Protein AF-A0A7S2V9M7-F1 (afdb_monomer)

Nearest PDB structures (foldseek):
  8sjd-assembly1_A  TM=3.488E-01  e=8.789E-01  Musca domestica
  4d1q-assembly1_A-2  TM=3.282E-01  e=9.878E-01  Musca domestica
  4d1q-assembly1_B  TM=3.245E-01  e=9.878E-01  Musca domestica
  6jzc-assembly1_A  TM=2.759E-01  e=3.658E-01  Mus musculus
  4d1q-assembly1_H-2  TM=3.194E-01  e=1.177E+00  Musca domestica

Radius of gyration: 25.03 Å; Cα contacts (8 Å, |Δi|>4): 563; chains: 1; bounding box: 70×78×68 Å

Secondary structure (DSSP, 8-state):
------------HHHHHHHHHHHHT-SSEEEE-----GGGTTSTT-GGGTT--TTEEEEEE----GGGTTS--EEEEEETT--SEEES-TT--HHHHTTT-EEEEE-SSEEEEEEEPPPTTTS-HHHHHHHHHHHHHHHHHHHTTT-EEEEEEE-----SGGGS-GGGSEEEHHHHHHHHHHHHHHT----HHHHHHHHHHHHHHHHHTT-EEEEEEEE-TTT--EEEEEEEEEEETTEEEEEEEEESSHHHHHGGG--S-EEEE-TTT--EEEEE-TTEEEHHHHHHHIIIII-----HHHHHHHHHHT-BS-S--HHHHHHHHHHHTS--

Structure (mmCIF, N/CA/C/O backbone):
data_AF-A0A7S2V9M7-F1
#
_entry.id   AF-A0A7S2V9M7-F1
#
loop_
_atom_site.group_PDB
_atom_site.id
_atom_site.type_symbol
_atom_site.label_atom_id
_atom_site.label_alt_id
_atom_site.label_comp_id
_atom_site.label_asym_id
_atom_site.label_entity_id
_atom_site.label_seq_id
_atom_site.pdbx_PDB_ins_code
_atom_site.Cartn_x
_atom_site.Cartn_y
_atom_site.Cartn_z
_atom_site.occupancy
_atom_site.B_iso_or_equiv
_atom_site.auth_seq_id
_atom_site.auth_comp_id
_atom_site.auth_asym_id
_atom_site.auth_atom_id
_atom_site.pdbx_PDB_model_num
ATOM 1 N N . ASN A 1 1 ? 17.147 -55.968 -7.819 1.00 41.00 1 ASN A N 1
ATOM 2 C CA . ASN A 1 1 ? 16.834 -54.834 -8.711 1.00 41.00 1 ASN A CA 1
ATOM 3 C C . ASN A 1 1 ? 17.023 -53.567 -7.897 1.00 41.00 1 ASN A C 1
ATOM 5 O O . ASN A 1 1 ? 16.225 -53.360 -6.991 1.00 41.00 1 ASN A O 1
ATOM 9 N N . PRO A 1 2 ? 18.136 -52.839 -8.071 1.00 35.53 2 PRO A N 1
ATOM 10 C CA . PRO A 1 2 ? 18.542 -51.818 -7.121 1.00 35.53 2 PRO A CA 1
ATOM 11 C C . PRO A 1 2 ? 17.585 -50.630 -7.175 1.00 35.53 2 PRO A C 1
ATOM 13 O O . PRO A 1 2 ? 17.108 -50.217 -8.233 1.00 35.53 2 PRO A O 1
ATOM 16 N N . GLU A 1 3 ? 17.302 -50.131 -5.983 1.00 38.22 3 GLU A N 1
ATOM 17 C CA . GLU A 1 3 ? 16.437 -49.009 -5.680 1.00 38.22 3 GLU A CA 1
ATOM 18 C C . GLU A 1 3 ? 16.816 -47.781 -6.510 1.00 38.22 3 GLU A C 1
ATOM 20 O O . GLU A 1 3 ? 17.978 -47.370 -6.590 1.00 38.22 3 GLU A O 1
ATOM 25 N N . LYS A 1 4 ? 15.802 -47.165 -7.124 1.00 41.38 4 LYS A N 1
ATOM 26 C CA . LYS A 1 4 ? 15.915 -45.857 -7.764 1.00 41.38 4 LYS A CA 1
ATOM 27 C C . LYS A 1 4 ? 16.235 -44.814 -6.693 1.00 41.38 4 LYS A C 1
ATOM 29 O O . LYS A 1 4 ? 15.349 -44.198 -6.113 1.00 41.38 4 LYS A O 1
ATOM 34 N N . SER A 1 5 ? 17.526 -44.590 -6.478 1.00 39.44 5 SER A N 1
ATOM 35 C CA . SER A 1 5 ? 18.075 -43.376 -5.887 1.00 39.44 5 SER A CA 1
ATOM 36 C C . SER A 1 5 ? 17.644 -42.175 -6.740 1.00 39.44 5 SER A C 1
ATOM 38 O O . SER A 1 5 ? 18.313 -41.801 -7.704 1.00 39.44 5 SER A O 1
ATOM 40 N N . SER A 1 6 ? 16.503 -41.558 -6.422 1.00 44.00 6 SER A N 1
ATOM 41 C CA . SER A 1 6 ? 16.143 -40.256 -6.981 1.00 44.00 6 SER A CA 1
ATOM 42 C C . SER A 1 6 ? 17.010 -39.191 -6.307 1.00 44.00 6 SER A C 1
ATOM 44 O O . SER A 1 6 ? 16.573 -38.484 -5.396 1.00 44.00 6 SER A O 1
ATOM 46 N N . LYS A 1 7 ? 18.275 -39.073 -6.724 1.00 44.00 7 LYS A N 1
ATOM 47 C CA . LYS A 1 7 ? 19.068 -37.874 -6.438 1.00 44.00 7 LYS A CA 1
ATOM 48 C C . LYS A 1 7 ? 18.279 -36.689 -6.999 1.00 44.00 7 LYS A C 1
ATOM 50 O O . LYS A 1 7 ? 18.216 -36.522 -8.215 1.00 44.00 7 LYS A O 1
ATOM 55 N N . LYS A 1 8 ? 17.647 -35.887 -6.130 1.00 46.59 8 LYS A N 1
ATOM 56 C CA . LYS A 1 8 ? 17.094 -34.578 -6.505 1.00 46.59 8 LYS A CA 1
ATOM 57 C C . LYS A 1 8 ? 18.230 -33.811 -7.176 1.00 46.59 8 LYS A C 1
ATOM 59 O O . LYS A 1 8 ? 19.186 -33.411 -6.514 1.00 46.59 8 LYS A O 1
ATOM 64 N N . ARG A 1 9 ? 18.170 -33.687 -8.501 1.00 48.34 9 ARG A N 1
ATOM 65 C CA . ARG A 1 9 ? 19.143 -32.937 -9.293 1.00 48.34 9 ARG A CA 1
ATOM 66 C C . ARG A 1 9 ? 19.057 -31.501 -8.777 1.00 48.34 9 ARG A C 1
ATOM 68 O O . ARG A 1 9 ? 18.025 -30.862 -8.962 1.00 48.34 9 ARG A O 1
ATOM 75 N N . LYS A 1 10 ? 20.068 -31.033 -8.033 1.00 50.72 10 LYS A N 1
ATOM 76 C CA . LYS A 1 10 ? 20.132 -29.630 -7.602 1.00 50.72 10 LYS A CA 1
ATOM 77 C C . LYS A 1 10 ? 20.149 -28.797 -8.880 1.00 50.72 10 LYS A C 1
ATOM 79 O O . LYS A 1 10 ? 21.140 -28.817 -9.605 1.00 50.72 10 LYS A O 1
ATOM 84 N N . LEU A 1 11 ? 19.021 -28.164 -9.193 1.00 54.50 11 LEU A N 1
ATOM 85 C CA . LEU A 1 11 ? 18.917 -27.225 -10.301 1.00 54.50 11 LEU A CA 1
ATOM 86 C C . LEU A 1 11 ? 19.953 -26.130 -10.061 1.00 54.50 11 LEU A C 1
ATOM 88 O O . LEU A 1 11 ? 20.028 -25.570 -8.967 1.00 54.50 11 LEU A O 1
ATOM 92 N N . HIS A 1 12 ? 20.785 -25.870 -11.066 1.00 59.75 12 HIS A N 1
ATOM 93 C CA . HIS A 1 12 ? 21.704 -24.745 -11.009 1.00 59.75 12 HIS A CA 1
ATOM 94 C C . HIS A 1 12 ? 20.864 -23.462 -10.891 1.00 59.75 12 HIS A C 1
ATOM 96 O O . HIS A 1 12 ? 19.885 -23.349 -11.629 1.00 59.75 12 HIS A O 1
ATOM 102 N N . PRO A 1 13 ? 21.188 -22.495 -10.020 1.00 56.72 13 PRO A N 1
ATOM 103 C CA . PRO A 1 13 ? 20.371 -21.290 -9.857 1.00 56.72 13 PRO A CA 1
ATOM 104 C C . PRO A 1 13 ? 20.105 -20.545 -11.175 1.00 56.72 13 PRO A C 1
ATOM 106 O O . PRO A 1 13 ? 18.985 -20.120 -11.408 1.00 56.72 13 PRO A O 1
ATOM 109 N N . ALA A 1 14 ? 21.070 -20.505 -12.102 1.00 58.81 14 ALA A N 1
ATOM 110 C CA . ALA A 1 14 ? 20.856 -19.929 -13.440 1.00 58.81 14 ALA A CA 1
ATOM 111 C C . ALA A 1 14 ? 19.801 -20.669 -14.286 1.00 58.81 14 ALA A C 1
ATOM 113 O O . ALA A 1 14 ? 19.094 -20.067 -15.089 1.00 58.81 14 ALA A O 1
ATOM 114 N N . SER A 1 15 ? 19.632 -21.977 -14.065 1.00 65.25 15 SER A N 1
ATOM 115 C CA . SER A 1 15 ? 18.599 -22.749 -14.758 1.00 65.25 15 SER A CA 1
ATOM 116 C C . SER A 1 15 ? 17.188 -22.434 -14.257 1.00 65.25 15 SER A C 1
ATOM 118 O O . SER A 1 15 ? 16.235 -22.749 -14.958 1.00 65.25 15 SER A O 1
ATOM 120 N N . SER A 1 16 ? 17.005 -21.812 -13.082 1.00 78.81 16 SER A N 1
ATOM 121 C CA . SER A 1 16 ? 15.654 -21.532 -12.576 1.00 78.81 16 SER A CA 1
ATOM 122 C C . SER A 1 16 ? 14.963 -20.413 -13.360 1.00 78.81 16 SER A C 1
ATOM 124 O O . SER A 1 16 ? 13.818 -20.604 -13.764 1.00 78.81 16 SER A O 1
ATOM 126 N N . LEU A 1 17 ? 15.658 -19.304 -13.641 1.00 83.56 17 LEU A N 1
ATOM 127 C CA . LEU A 1 17 ? 15.127 -18.204 -14.457 1.00 83.56 17 LEU A CA 1
ATOM 128 C C . LEU A 1 17 ? 14.904 -18.650 -15.899 1.00 83.56 17 LEU A C 1
ATOM 130 O O . LEU A 1 17 ? 13.810 -18.480 -16.425 1.00 83.56 17 LEU A O 1
ATOM 134 N N . GLN A 1 18 ? 15.890 -19.316 -16.502 1.00 82.06 18 GLN A N 1
ATOM 135 C CA . GLN A 1 18 ? 15.751 -19.842 -17.858 1.00 82.06 18 GLN A CA 1
ATOM 136 C C . GLN A 1 18 ? 14.556 -20.802 -17.983 1.00 82.06 18 GLN A C 1
ATOM 138 O O . GLN A 1 18 ? 13.749 -20.661 -18.899 1.00 82.06 18 GLN A O 1
ATOM 143 N N . ASN A 1 19 ? 14.401 -21.746 -17.048 1.00 85.75 19 ASN A N 1
ATOM 144 C CA . ASN A 1 19 ? 13.264 -22.669 -17.056 1.00 85.75 19 ASN A CA 1
ATOM 145 C C . ASN A 1 19 ? 11.933 -21.935 -16.853 1.00 85.75 19 ASN A C 1
ATOM 147 O O . ASN A 1 19 ? 10.932 -22.320 -17.455 1.00 85.75 19 ASN A O 1
ATOM 151 N N . TYR A 1 20 ? 11.906 -20.894 -16.013 1.00 87.31 20 TYR A N 1
ATOM 152 C CA . TYR A 1 20 ? 10.720 -20.058 -15.831 1.00 87.31 20 TYR A CA 1
ATOM 153 C C . TYR A 1 20 ? 10.343 -19.370 -17.149 1.00 87.31 20 TYR A C 1
ATOM 155 O O . TYR A 1 20 ? 9.205 -19.477 -17.595 1.00 87.31 20 TYR A O 1
ATOM 163 N N . PHE A 1 21 ? 11.311 -18.752 -17.825 1.00 87.94 21 PHE A N 1
ATOM 164 C CA . PHE A 1 21 ? 11.082 -17.993 -19.055 1.00 87.94 21 PHE A CA 1
ATOM 165 C C . PHE A 1 21 ? 10.602 -18.927 -20.171 1.00 87.94 21 PHE A C 1
ATOM 167 O O . PHE A 1 21 ? 9.571 -18.678 -20.789 1.00 87.94 21 PHE A O 1
ATOM 174 N N . GLN A 1 22 ? 11.271 -20.072 -20.346 1.00 84.50 22 GLN A N 1
ATOM 175 C CA . GLN A 1 22 ? 10.885 -21.094 -21.324 1.00 84.50 22 GLN A CA 1
ATOM 176 C C . GLN A 1 22 ? 9.490 -21.670 -21.071 1.00 84.50 22 GLN A C 1
ATOM 178 O O . GLN A 1 22 ? 8.756 -21.936 -22.018 1.00 84.50 22 GLN A O 1
ATOM 183 N N . ARG A 1 23 ? 9.111 -21.868 -19.803 1.00 89.81 23 ARG A N 1
ATOM 184 C CA . ARG A 1 23 ? 7.791 -22.400 -19.445 1.00 89.81 23 ARG A CA 1
ATOM 185 C C . ARG A 1 23 ? 6.672 -21.401 -19.717 1.00 89.81 23 ARG A C 1
ATOM 187 O O . ARG A 1 23 ? 5.584 -21.819 -20.099 1.00 89.81 23 ARG A O 1
ATOM 194 N N . HIS A 1 24 ? 6.917 -20.121 -19.457 1.00 88.88 24 HIS A N 1
ATOM 195 C CA . HIS A 1 24 ? 5.906 -19.077 -19.591 1.00 88.88 24 HIS A CA 1
ATOM 196 C C . HIS A 1 24 ? 5.845 -18.468 -20.996 1.00 88.88 24 HIS A C 1
ATOM 198 O O . HIS A 1 24 ? 4.839 -17.843 -21.309 1.00 88.88 24 HIS A O 1
ATOM 204 N N . GLN A 1 25 ? 6.877 -18.673 -21.827 1.00 88.06 25 GLN A N 1
ATOM 205 C CA . GLN A 1 25 ? 6.962 -18.187 -23.212 1.00 88.06 25 GLN A CA 1
ATOM 206 C C . GLN A 1 25 ? 6.608 -16.695 -23.349 1.00 88.06 25 GLN A C 1
ATOM 208 O O . GLN A 1 25 ? 5.990 -16.286 -24.325 1.00 88.06 25 GLN A O 1
ATOM 213 N N . ALA A 1 26 ? 6.964 -15.891 -22.343 1.00 84.56 26 ALA A N 1
ATOM 214 C CA . ALA A 1 26 ? 6.686 -14.462 -22.338 1.00 84.56 26 ALA A CA 1
ATOM 215 C C . ALA A 1 26 ? 7.739 -13.716 -23.163 1.00 84.56 26 ALA A C 1
ATOM 217 O O . ALA A 1 26 ? 8.938 -13.953 -22.992 1.00 84.56 26 ALA A O 1
ATOM 218 N N . ASP A 1 27 ? 7.294 -12.790 -24.011 1.00 90.62 27 ASP A N 1
ATOM 219 C CA . ASP A 1 27 ? 8.189 -11.949 -24.806 1.00 90.62 27 ASP A CA 1
ATOM 220 C C . ASP A 1 27 ? 8.942 -10.962 -23.911 1.00 90.62 27 ASP A C 1
ATOM 222 O O . ASP A 1 27 ? 10.165 -10.900 -23.938 1.00 90.62 27 ASP A O 1
ATOM 226 N N . ILE A 1 28 ? 8.225 -10.235 -23.052 1.00 95.69 28 ILE A N 1
ATOM 227 C CA . ILE A 1 28 ? 8.804 -9.253 -22.129 1.00 95.69 28 ILE A CA 1
ATOM 228 C C . ILE A 1 28 ? 8.512 -9.687 -20.696 1.00 95.69 28 ILE A C 1
ATOM 230 O O . ILE A 1 28 ? 7.368 -9.971 -20.338 1.00 95.69 28 ILE A O 1
ATOM 234 N N . ILE A 1 29 ? 9.549 -9.725 -19.861 1.00 96.25 29 ILE A N 1
ATOM 235 C CA . ILE A 1 29 ? 9.449 -10.120 -18.453 1.00 96.25 29 ILE A CA 1
ATOM 236 C C . ILE A 1 29 ? 9.994 -8.992 -17.595 1.00 96.25 29 ILE A C 1
ATOM 238 O O . ILE A 1 29 ? 11.152 -8.607 -17.709 1.00 96.25 29 ILE A O 1
ATOM 242 N N . CYS A 1 30 ? 9.171 -8.490 -16.689 1.00 97.44 30 CYS A N 1
ATOM 243 C CA . CYS A 1 30 ? 9.523 -7.397 -15.798 1.00 97.44 30 CYS A CA 1
ATOM 244 C C . CYS A 1 30 ? 9.482 -7.890 -14.355 1.00 97.44 30 CYS A C 1
ATOM 246 O O . CYS A 1 30 ? 8.426 -8.293 -13.870 1.00 97.44 30 CYS A O 1
ATOM 248 N N . LEU A 1 31 ? 10.625 -7.850 -13.674 1.00 96.19 31 LEU A N 1
ATOM 249 C CA . LEU A 1 31 ? 10.734 -8.196 -12.259 1.00 96.19 31 LEU A CA 1
ATOM 250 C C . LEU A 1 31 ? 11.029 -6.943 -11.437 1.00 96.19 31 LEU A C 1
ATOM 252 O O . LEU A 1 31 ? 11.793 -6.070 -11.860 1.00 96.19 31 LEU A O 1
ATOM 256 N N . GLN A 1 32 ? 10.437 -6.889 -10.249 1.00 97.12 32 GLN A N 1
ATOM 257 C CA . GLN A 1 32 ? 10.623 -5.833 -9.261 1.00 97.12 32 GLN A CA 1
ATOM 258 C C . GLN A 1 32 ? 11.331 -6.390 -8.023 1.00 97.12 32 GLN A C 1
ATOM 260 O O . GLN A 1 32 ? 11.359 -7.599 -7.801 1.00 97.12 32 GLN A O 1
ATOM 265 N N . GLU A 1 33 ? 11.906 -5.502 -7.213 1.00 94.38 33 GLU A N 1
ATOM 266 C CA . GLU A 1 33 ? 12.597 -5.843 -5.966 1.00 94.38 33 GLU A CA 1
ATOM 267 C C . GLU A 1 33 ? 13.716 -6.885 -6.128 1.00 94.38 33 GLU A C 1
ATOM 269 O O . GLU A 1 33 ? 13.910 -7.755 -5.275 1.00 94.38 33 GLU A O 1
ATOM 274 N N . HIS A 1 34 ? 14.500 -6.792 -7.207 1.00 92.94 34 HIS A N 1
ATOM 275 C CA . HIS A 1 34 ? 15.556 -7.777 -7.454 1.00 92.94 34 HIS A CA 1
ATOM 276 C C . HIS A 1 34 ? 16.699 -7.712 -6.421 1.00 92.94 34 HIS A C 1
ATOM 278 O O . HIS A 1 34 ? 17.390 -8.709 -6.228 1.00 92.94 34 HIS A O 1
ATOM 284 N N . LYS A 1 35 ? 16.904 -6.572 -5.738 1.00 93.00 35 LYS A N 1
ATOM 285 C CA . LYS A 1 35 ? 17.866 -6.403 -4.621 1.00 93.00 35 LYS A CA 1
ATOM 286 C C . LYS A 1 35 ? 19.322 -6.732 -4.984 1.00 93.00 35 LYS A C 1
ATOM 288 O O . LYS A 1 35 ? 20.126 -7.115 -4.139 1.00 93.00 35 LYS A O 1
ATOM 293 N N . ILE A 1 36 ? 19.675 -6.544 -6.255 1.00 90.88 36 ILE A N 1
ATOM 294 C CA . ILE A 1 36 ? 21.032 -6.744 -6.788 1.00 90.88 36 ILE A CA 1
ATOM 295 C C . ILE A 1 36 ? 21.687 -5.375 -6.965 1.00 90.88 36 ILE A C 1
ATOM 297 O O . ILE A 1 36 ? 21.097 -4.460 -7.535 1.00 90.88 36 ILE A O 1
ATOM 301 N N . GLN A 1 37 ? 22.914 -5.219 -6.480 1.00 90.19 37 GLN A N 1
ATOM 302 C CA . GLN A 1 37 ? 23.698 -4.006 -6.692 1.00 90.19 37 GLN A CA 1
ATOM 303 C C . GLN A 1 37 ? 24.346 -4.027 -8.078 1.00 90.19 37 GLN A C 1
ATOM 305 O O . GLN A 1 37 ? 24.800 -5.072 -8.542 1.00 90.19 37 GLN A O 1
ATOM 310 N N . LYS A 1 38 ? 24.501 -2.853 -8.702 1.00 88.44 38 LYS A N 1
ATOM 311 C CA . LYS A 1 38 ? 25.092 -2.720 -10.048 1.00 88.44 38 LYS A CA 1
ATOM 312 C C . LYS A 1 38 ? 26.450 -3.425 -10.194 1.00 88.44 38 LYS A C 1
ATOM 314 O O . LYS A 1 38 ? 26.710 -4.058 -11.207 1.00 88.44 38 LYS A O 1
ATOM 319 N N . GLN A 1 39 ? 27.293 -3.367 -9.162 1.00 87.88 39 GLN A N 1
ATOM 320 C CA . GLN A 1 39 ? 28.623 -3.996 -9.141 1.00 87.88 39 GLN A CA 1
ATOM 321 C C . GLN A 1 39 ? 28.580 -5.536 -9.147 1.00 87.88 39 GLN A C 1
ATOM 323 O O . GLN A 1 39 ? 29.571 -6.175 -9.494 1.00 87.88 39 GLN A O 1
ATOM 328 N N . GLN A 1 40 ? 27.458 -6.143 -8.750 1.00 87.69 40 GLN A N 1
ATOM 329 C CA . GLN A 1 40 ? 27.297 -7.599 -8.722 1.00 87.69 40 GLN A CA 1
ATOM 330 C C . GLN A 1 40 ? 26.959 -8.171 -10.103 1.00 87.69 40 GLN A C 1
ATOM 332 O O . GLN A 1 40 ? 27.313 -9.316 -10.361 1.00 87.69 40 GLN A O 1
ATOM 337 N N . LEU A 1 41 ? 26.335 -7.382 -10.988 1.00 85.62 41 LEU A N 1
ATOM 338 C CA . LEU A 1 41 ? 25.939 -7.813 -12.338 1.00 85.62 41 LEU A CA 1
ATOM 339 C C . LEU A 1 41 ? 27.138 -8.098 -13.255 1.00 85.62 41 LEU A C 1
ATOM 341 O O . LEU A 1 41 ? 27.028 -8.857 -14.203 1.00 85.62 41 LEU A O 1
ATOM 345 N N . SER A 1 42 ? 28.300 -7.509 -12.969 1.00 76.94 42 SER A N 1
ATOM 346 C CA . SER A 1 42 ? 29.539 -7.721 -13.729 1.00 76.94 42 SER A CA 1
ATOM 347 C C . SER A 1 42 ? 30.523 -8.672 -13.036 1.00 76.94 42 SER A C 1
ATOM 349 O O . SER A 1 42 ? 31.685 -8.760 -13.434 1.00 76.94 42 SER A O 1
ATOM 351 N N . ASN A 1 43 ? 30.106 -9.340 -11.955 1.00 77.38 43 ASN A N 1
ATOM 352 C CA . ASN A 1 43 ? 30.974 -10.186 -11.139 1.00 77.38 43 ASN A CA 1
ATOM 353 C C . ASN A 1 43 ? 30.739 -11.675 -11.439 1.00 77.38 43 ASN A C 1
ATOM 355 O O . ASN A 1 43 ? 29.620 -12.105 -11.685 1.00 77.38 43 ASN A O 1
ATOM 359 N N . ARG A 1 44 ? 31.781 -12.509 -11.324 1.00 72.50 44 ARG A N 1
ATOM 360 C CA . ARG A 1 44 ? 31.648 -13.978 -11.378 1.00 72.50 44 ARG A CA 1
ATOM 361 C C . ARG A 1 44 ? 30.705 -14.532 -10.304 1.00 72.50 44 ARG A C 1
ATOM 363 O O . ARG A 1 44 ? 30.191 -15.633 -10.465 1.00 72.50 44 ARG A O 1
ATOM 370 N N . SER A 1 45 ? 30.504 -13.791 -9.215 1.00 77.31 45 SER A N 1
ATOM 371 C CA . SER A 1 45 ? 29.557 -14.111 -8.144 1.00 77.31 45 SER A CA 1
ATOM 372 C C . SER A 1 45 ? 28.150 -13.544 -8.369 1.00 77.31 45 SER A C 1
ATOM 374 O O . SER A 1 45 ? 27.379 -13.463 -7.411 1.00 77.31 45 SER A O 1
ATOM 376 N N . GLU A 1 46 ? 27.805 -13.142 -9.598 1.00 83.00 46 GLU A N 1
ATOM 377 C CA . GLU A 1 46 ? 26.473 -12.641 -9.923 1.00 83.00 46 GLU A CA 1
ATOM 378 C C . GLU A 1 46 ? 25.376 -13.610 -9.432 1.00 83.00 46 GLU A C 1
ATOM 380 O O . GLU A 1 46 ? 25.381 -14.794 -9.803 1.00 83.00 46 GLU A O 1
ATOM 385 N N . PRO A 1 47 ? 24.410 -13.131 -8.623 1.00 80.94 47 PRO A N 1
ATOM 386 C CA . PRO A 1 47 ? 23.307 -13.954 -8.152 1.00 80.94 47 PRO A CA 1
ATOM 387 C C . PRO A 1 47 ? 22.552 -14.589 -9.320 1.00 80.94 47 PRO A C 1
ATOM 389 O O . PRO A 1 47 ? 21.988 -13.904 -10.169 1.00 80.94 47 PRO A O 1
ATOM 392 N N . CYS A 1 48 ? 22.544 -15.920 -9.352 1.00 79.25 48 CYS A N 1
ATOM 393 C CA . CYS A 1 48 ? 21.829 -16.717 -10.349 1.00 79.25 48 CYS A CA 1
ATOM 394 C C . CYS A 1 48 ? 22.210 -16.447 -11.817 1.00 79.25 48 CYS A C 1
ATOM 396 O O . CYS A 1 48 ? 21.488 -16.927 -12.681 1.00 79.25 48 CYS A O 1
ATOM 398 N N . GLN A 1 49 ? 23.311 -15.739 -12.114 1.00 84.31 49 GLN A N 1
ATOM 399 C CA . GLN A 1 49 ? 23.640 -15.282 -13.480 1.00 84.31 49 GLN A CA 1
ATOM 400 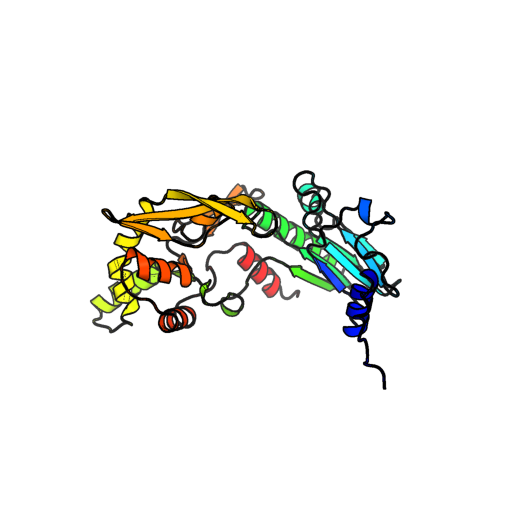C C . GLN A 1 49 ? 22.444 -14.590 -14.156 1.00 84.31 49 GLN A C 1
ATOM 402 O O . GLN A 1 49 ? 22.157 -14.815 -15.331 1.00 84.31 49 GLN A O 1
ATOM 407 N N . ALA A 1 50 ? 21.691 -13.812 -13.373 1.00 87.56 50 ALA A N 1
ATOM 408 C CA . ALA A 1 50 ? 20.405 -13.275 -13.786 1.00 87.56 50 ALA A CA 1
ATOM 409 C C . ALA A 1 50 ? 20.507 -12.357 -15.014 1.00 87.56 50 ALA A C 1
ATOM 411 O O . ALA A 1 50 ? 19.555 -12.276 -15.770 1.00 87.56 50 ALA A O 1
ATOM 412 N N . SER A 1 51 ? 21.644 -11.710 -15.258 1.00 89.56 51 SER A N 1
ATOM 413 C CA . SER A 1 51 ? 21.878 -10.827 -16.401 1.00 89.56 51 SER A CA 1
ATOM 414 C C . SER A 1 51 ? 21.991 -11.564 -17.738 1.00 89.56 51 SER A C 1
ATOM 416 O O . SER A 1 51 ? 21.720 -10.967 -18.781 1.00 89.56 51 SER A O 1
ATOM 418 N N . ASN A 1 52 ? 22.353 -12.851 -17.716 1.00 87.56 52 ASN A N 1
ATOM 419 C CA . ASN A 1 52 ? 22.640 -13.653 -18.900 1.00 87.56 52 ASN A CA 1
ATOM 420 C C . ASN A 1 52 ? 21.675 -14.841 -19.013 1.00 87.56 52 ASN A C 1
ATOM 422 O O . ASN A 1 52 ? 22.028 -15.992 -18.736 1.00 87.56 52 ASN A O 1
ATOM 426 N N . VAL A 1 53 ? 20.440 -14.554 -19.427 1.00 88.88 53 VAL A N 1
ATOM 427 C CA . VAL A 1 53 ? 19.430 -15.577 -19.720 1.00 88.88 53 VAL A CA 1
ATOM 428 C C . VAL A 1 53 ? 19.421 -15.848 -21.229 1.00 88.88 53 VAL A C 1
ATOM 430 O O . VAL A 1 53 ? 19.149 -14.930 -22.000 1.00 88.88 53 VAL A O 1
ATOM 433 N N . PRO A 1 54 ? 19.691 -17.086 -21.692 1.00 88.44 54 PRO A N 1
ATOM 434 C CA . PRO A 1 54 ? 19.774 -17.384 -23.121 1.00 88.44 54 PRO A CA 1
ATOM 435 C C . PRO A 1 54 ? 18.528 -16.954 -23.907 1.00 88.44 54 PRO A C 1
ATOM 437 O O . PRO A 1 54 ? 17.412 -17.335 -23.555 1.00 88.44 54 PRO A O 1
ATOM 440 N N . GLY A 1 55 ? 18.738 -16.207 -24.996 1.00 89.88 55 GLY A N 1
ATOM 441 C CA . GLY A 1 55 ? 17.677 -15.697 -25.876 1.00 89.88 55 GLY A CA 1
ATOM 442 C C . GLY A 1 55 ? 17.076 -14.354 -25.454 1.00 89.88 55 GLY A C 1
ATOM 443 O O . GLY A 1 55 ? 16.276 -13.802 -26.206 1.00 89.88 55 GLY A O 1
ATOM 444 N N . TYR A 1 56 ? 17.474 -13.821 -24.297 1.00 93.31 56 TYR A N 1
ATOM 445 C CA . TYR A 1 56 ? 16.998 -12.546 -23.778 1.00 93.31 56 TYR A CA 1
ATOM 446 C C . TYR A 1 56 ? 18.161 -11.579 -23.541 1.00 93.31 56 TYR A C 1
ATOM 448 O O . TYR A 1 56 ? 19.241 -11.968 -23.100 1.00 93.31 56 TYR A O 1
ATOM 456 N N . GLU A 1 57 ? 17.916 -10.297 -23.781 1.00 95.31 57 GLU A N 1
ATOM 457 C CA . GLU A 1 57 ? 18.683 -9.199 -23.195 1.00 95.31 57 GLU A CA 1
ATOM 458 C C . GLU A 1 57 ? 18.010 -8.735 -21.903 1.00 95.31 57 GLU A C 1
ATOM 460 O O . GLU A 1 57 ? 16.791 -8.846 -21.751 1.00 95.31 57 GLU A O 1
ATOM 465 N N . SER A 1 58 ? 18.803 -8.220 -20.962 1.00 95.44 58 SER A N 1
ATOM 466 C CA . SER A 1 58 ? 18.315 -7.716 -19.681 1.00 95.44 58 SER A CA 1
ATOM 467 C C . SER A 1 58 ? 18.730 -6.262 -19.456 1.00 95.44 58 SER A C 1
ATOM 469 O O . SER A 1 58 ? 19.869 -5.865 -19.697 1.00 95.44 58 SER A O 1
ATOM 471 N N . PHE A 1 59 ? 17.790 -5.462 -18.967 1.00 97.75 59 PHE A N 1
ATOM 472 C CA . PHE A 1 59 ? 17.938 -4.031 -18.729 1.00 97.75 59 PHE A CA 1
ATOM 473 C C . PHE A 1 59 ? 17.631 -3.757 -17.264 1.00 97.75 59 PHE A C 1
ATOM 475 O O . PHE A 1 59 ? 16.614 -4.222 -16.753 1.00 97.75 59 PHE A O 1
ATOM 482 N N . TRP A 1 60 ? 18.510 -3.029 -16.580 1.00 97.00 60 TRP A N 1
ATOM 483 C CA . TRP A 1 60 ? 18.511 -2.952 -15.120 1.00 97.00 60 TRP A CA 1
ATOM 484 C C . TRP A 1 60 ? 18.445 -1.508 -14.638 1.00 97.00 60 TRP A C 1
ATOM 486 O O . TRP A 1 60 ? 19.218 -0.661 -15.086 1.00 97.00 60 TRP A O 1
ATOM 496 N N . SER A 1 61 ? 17.587 -1.257 -13.653 1.00 96.75 61 SER A N 1
ATOM 497 C CA . SER A 1 61 ? 17.638 -0.065 -12.812 1.00 96.75 61 SER A CA 1
ATOM 498 C C . SER A 1 61 ? 17.900 -0.514 -11.377 1.00 96.75 61 SER A C 1
ATOM 500 O O . SER A 1 61 ? 17.056 -1.138 -10.737 1.00 96.75 61 SER A O 1
ATOM 502 N N . CYS A 1 62 ? 19.117 -0.267 -10.888 1.00 94.69 62 CYS A N 1
ATOM 503 C CA . CYS A 1 62 ? 19.552 -0.674 -9.552 1.00 94.69 62 CYS A CA 1
ATOM 504 C C . CYS A 1 62 ? 19.522 0.520 -8.596 1.00 94.69 62 CYS A C 1
ATOM 506 O O . CYS A 1 62 ? 19.922 1.620 -8.971 1.00 94.69 62 CYS A O 1
ATOM 508 N N . CYS A 1 63 ? 19.146 0.287 -7.337 1.00 93.56 63 CYS A N 1
ATOM 509 C CA . CYS A 1 63 ? 19.245 1.311 -6.301 1.00 93.56 63 CYS A CA 1
ATOM 510 C C . CYS A 1 63 ? 20.715 1.689 -6.055 1.00 93.56 63 CYS A C 1
ATOM 512 O O . CYS A 1 63 ? 21.540 0.835 -5.713 1.00 93.56 63 CYS A O 1
ATOM 514 N N . VAL A 1 64 ? 21.029 2.972 -6.218 1.00 91.38 64 VAL A N 1
ATOM 515 C CA . VAL A 1 64 ? 22.341 3.571 -5.924 1.00 91.38 64 VAL A CA 1
ATOM 516 C C . VAL A 1 64 ? 22.286 4.542 -4.743 1.00 91.38 64 VAL A C 1
ATOM 518 O O . VAL A 1 64 ? 23.321 5.050 -4.323 1.00 91.38 64 VAL A O 1
ATOM 521 N N . HIS A 1 65 ? 21.099 4.773 -4.178 1.00 87.75 65 HIS A N 1
ATOM 522 C CA . HIS A 1 65 ? 20.923 5.578 -2.975 1.00 87.75 65 HIS A CA 1
ATOM 523 C C . HIS A 1 65 ? 21.595 4.919 -1.758 1.00 87.75 65 HIS A C 1
ATOM 525 O O . HIS A 1 65 ? 21.334 3.754 -1.449 1.00 87.75 65 HIS A O 1
ATOM 531 N N . GLU A 1 66 ? 22.412 5.674 -1.018 1.00 82.69 66 GLU A N 1
ATOM 532 C CA . GLU A 1 66 ? 23.256 5.152 0.069 1.00 82.69 66 GLU A CA 1
ATOM 533 C C . GLU A 1 66 ? 22.447 4.472 1.182 1.00 82.69 66 GLU A C 1
ATOM 535 O O . GLU A 1 66 ? 22.726 3.330 1.542 1.00 82.69 66 GLU A O 1
ATOM 540 N N . SER A 1 67 ? 21.381 5.123 1.661 1.00 78.62 67 SER A N 1
ATOM 541 C CA . SER A 1 67 ? 20.514 4.598 2.731 1.00 78.62 67 SER A CA 1
ATOM 542 C C . SER A 1 67 ? 19.690 3.364 2.344 1.00 78.62 67 SER A C 1
ATOM 544 O O . SER A 1 67 ? 19.122 2.715 3.217 1.00 78.62 67 SER A O 1
ATOM 546 N N . PHE A 1 68 ? 19.609 3.030 1.052 1.00 76.25 68 PHE A N 1
ATOM 547 C CA . PHE A 1 68 ? 18.802 1.916 0.538 1.00 76.25 68 PHE A CA 1
ATOM 548 C C . PHE A 1 68 ? 19.636 0.951 -0.311 1.00 76.25 68 PHE A C 1
ATOM 550 O O . PHE A 1 68 ? 19.109 0.242 -1.173 1.00 76.25 68 PHE A O 1
ATOM 557 N N . LYS A 1 69 ? 20.955 0.930 -0.097 1.00 71.00 69 LYS A N 1
ATOM 558 C CA . LYS A 1 69 ? 21.877 0.112 -0.881 1.00 71.00 69 LYS A CA 1
ATOM 559 C C . LYS A 1 69 ? 21.524 -1.374 -0.755 1.00 71.00 69 LYS A C 1
ATOM 561 O O . LYS A 1 69 ? 21.446 -1.915 0.342 1.00 71.00 69 LYS A O 1
ATOM 566 N N . GLY A 1 70 ? 21.336 -2.046 -1.893 1.00 68.06 70 GLY A N 1
ATOM 567 C CA . GLY A 1 70 ? 20.920 -3.456 -1.930 1.00 68.06 70 GLY A CA 1
ATOM 568 C C . GLY A 1 70 ? 19.426 -3.694 -1.670 1.00 68.06 70 GLY A C 1
ATOM 569 O O . GLY A 1 70 ? 19.014 -4.842 -1.541 1.00 68.06 70 GLY A O 1
ATOM 570 N N . LEU A 1 71 ? 18.613 -2.636 -1.614 1.00 80.56 71 LEU A N 1
ATOM 571 C CA . LEU A 1 71 ? 17.150 -2.700 -1.582 1.00 80.56 71 LEU A CA 1
ATOM 572 C C . LEU A 1 71 ? 16.568 -2.269 -2.943 1.00 80.56 71 LEU A C 1
ATOM 574 O O . LEU A 1 71 ? 17.273 -1.687 -3.767 1.00 80.56 71 LEU A O 1
ATOM 578 N N . ASN A 1 72 ? 15.277 -2.533 -3.176 1.00 91.12 72 ASN A N 1
ATOM 579 C CA . ASN A 1 72 ? 14.543 -2.176 -4.404 1.00 91.12 72 ASN A CA 1
ATOM 580 C C . ASN A 1 72 ? 15.141 -2.811 -5.684 1.00 91.12 72 ASN A C 1
ATOM 582 O O . ASN A 1 72 ? 15.596 -3.958 -5.660 1.00 91.12 72 ASN A O 1
ATOM 586 N N . GLY A 1 73 ? 15.112 -2.073 -6.799 1.00 95.12 73 GLY A N 1
ATOM 587 C CA . GLY A 1 73 ? 15.626 -2.484 -8.100 1.00 95.12 73 GLY A CA 1
ATOM 588 C C . GLY A 1 73 ? 14.548 -3.070 -9.007 1.00 95.12 73 GLY A C 1
ATOM 589 O O . GLY A 1 73 ? 13.712 -3.852 -8.551 1.00 95.12 73 GLY A O 1
ATOM 590 N N . VAL A 1 74 ? 14.595 -2.742 -10.296 1.00 97.94 74 VAL A N 1
ATOM 591 C CA . VAL A 1 74 ? 13.732 -3.330 -11.330 1.00 97.94 74 VAL A CA 1
ATOM 592 C C . VAL A 1 74 ? 14.563 -3.801 -12.527 1.00 97.94 74 VAL A C 1
ATOM 594 O O . VAL A 1 74 ? 15.576 -3.194 -12.879 1.00 97.94 74 VAL A O 1
ATOM 597 N N . VAL A 1 75 ? 14.143 -4.901 -13.149 1.00 97.56 75 VAL A N 1
ATOM 598 C CA . VAL A 1 75 ? 14.790 -5.467 -14.341 1.00 97.56 75 VAL A CA 1
ATOM 599 C C . VAL A 1 75 ? 13.755 -5.858 -15.382 1.00 97.56 75 VAL A C 1
ATOM 601 O O . VAL A 1 75 ? 12.736 -6.469 -15.057 1.00 97.56 75 VAL A O 1
ATOM 604 N N . THR A 1 76 ? 14.028 -5.516 -16.635 1.00 98.12 76 THR A N 1
ATOM 605 C CA . THR A 1 76 ? 13.238 -5.936 -17.792 1.00 98.12 76 THR A CA 1
ATOM 606 C C . THR A 1 76 ? 14.075 -6.858 -18.665 1.00 98.12 76 THR A C 1
ATOM 608 O O . THR A 1 76 ? 15.178 -6.497 -19.060 1.00 98.12 76 THR A O 1
ATOM 611 N N . TYR A 1 77 ? 13.535 -8.029 -18.979 1.00 97.19 77 TYR A N 1
ATOM 612 C CA . TYR A 1 77 ? 14.055 -8.958 -19.971 1.00 97.19 77 TYR A CA 1
ATOM 613 C C . TYR A 1 77 ? 13.206 -8.868 -21.231 1.00 97.19 77 TYR A C 1
ATOM 615 O O . TYR A 1 77 ? 11.980 -8.810 -21.137 1.00 97.19 77 TYR A O 1
ATOM 623 N N . ALA A 1 78 ? 13.848 -8.883 -22.389 1.00 96.75 78 ALA A N 1
ATOM 624 C CA . ALA A 1 78 ? 13.193 -8.898 -23.694 1.00 96.75 78 ALA A CA 1
ATOM 625 C C . ALA A 1 78 ? 14.015 -9.751 -24.671 1.00 96.75 78 ALA A C 1
ATOM 627 O O . ALA A 1 78 ? 15.197 -9.981 -24.396 1.00 96.75 78 ALA A O 1
ATOM 628 N N . PRO A 1 79 ? 13.446 -10.242 -25.785 1.00 95.06 79 PRO A N 1
ATOM 629 C CA . PRO A 1 79 ? 14.198 -11.046 -26.731 1.00 95.06 79 PRO A CA 1
ATOM 630 C C . PRO A 1 79 ? 15.348 -10.218 -27.305 1.00 95.06 79 PRO A C 1
ATOM 632 O O . PRO A 1 79 ? 15.228 -9.007 -27.500 1.00 95.06 79 PRO A O 1
ATOM 635 N N . SER A 1 80 ? 16.487 -10.858 -27.551 1.00 94.06 80 SER A N 1
ATOM 636 C CA . SER A 1 80 ? 17.677 -10.128 -27.989 1.00 94.06 80 SER A CA 1
ATOM 637 C C . SER A 1 80 ? 17.431 -9.343 -29.284 1.00 94.06 80 SER A C 1
ATOM 639 O O . SER A 1 80 ? 16.936 -9.890 -30.270 1.00 94.06 80 SER A O 1
ATOM 641 N N . GLY A 1 81 ? 17.809 -8.065 -29.286 1.00 95.38 81 GLY A N 1
ATOM 642 C CA . GLY A 1 81 ? 17.701 -7.159 -30.427 1.00 95.38 81 GLY A CA 1
ATOM 643 C C . GLY A 1 81 ? 16.340 -6.482 -30.607 1.00 95.38 81 GLY A C 1
ATOM 644 O O . GLY A 1 81 ? 16.167 -5.770 -31.595 1.00 95.38 81 GLY A O 1
ATOM 645 N N . THR A 1 82 ? 15.370 -6.671 -29.702 1.00 96.56 82 THR A N 1
ATOM 646 C CA . THR A 1 82 ? 14.039 -6.038 -29.835 1.00 96.56 82 THR A CA 1
ATOM 647 C C . THR A 1 82 ? 13.925 -4.679 -29.146 1.00 96.56 82 THR A C 1
ATOM 649 O O . THR A 1 82 ? 13.008 -3.917 -29.448 1.00 96.56 82 THR A O 1
ATOM 652 N N . VAL A 1 83 ? 14.831 -4.362 -28.217 1.00 98.19 83 VAL A N 1
ATOM 653 C CA . VAL A 1 83 ? 14.824 -3.100 -27.464 1.00 98.19 83 VAL A CA 1
ATOM 654 C C . VAL A 1 83 ? 15.725 -2.084 -28.154 1.00 98.19 83 VAL A C 1
ATOM 656 O O . VAL A 1 83 ? 16.921 -2.306 -28.317 1.00 98.19 83 VAL A O 1
ATOM 659 N N . LEU A 1 84 ? 15.153 -0.943 -28.533 1.00 98.12 84 LEU A N 1
ATOM 660 C CA . LEU A 1 84 ? 15.866 0.154 -29.189 1.00 98.12 84 LEU A CA 1
ATOM 661 C C . LEU A 1 84 ? 16.626 1.031 -28.190 1.00 98.12 84 LEU A C 1
ATOM 663 O O . LEU A 1 84 ? 17.695 1.549 -28.504 1.00 98.12 84 LEU A O 1
ATOM 667 N N . ALA A 1 85 ? 16.060 1.223 -26.999 1.00 98.38 85 ALA A N 1
ATOM 668 C CA . ALA A 1 85 ? 16.668 1.999 -25.927 1.00 98.38 85 ALA A CA 1
ATOM 669 C C . ALA A 1 85 ? 16.148 1.548 -24.559 1.00 98.38 85 ALA A C 1
ATOM 671 O O . ALA A 1 85 ? 14.999 1.131 -24.426 1.00 98.38 85 ALA A O 1
ATOM 672 N N . ALA A 1 86 ? 16.975 1.691 -23.527 1.00 98.38 86 ALA A N 1
ATOM 673 C CA . ALA A 1 86 ? 16.575 1.501 -22.140 1.00 98.38 86 ALA A CA 1
ATOM 674 C C . ALA A 1 86 ? 17.059 2.679 -21.294 1.00 98.38 86 ALA A C 1
ATOM 676 O O . ALA A 1 86 ? 18.213 3.093 -21.404 1.00 98.38 86 ALA A O 1
ATOM 677 N N . ASP A 1 87 ? 16.176 3.201 -20.451 1.00 98.44 87 ASP A N 1
ATOM 678 C CA . ASP A 1 87 ? 16.429 4.358 -19.603 1.00 98.44 87 ASP A CA 1
ATOM 679 C C . ASP A 1 87 ? 16.152 3.997 -18.134 1.00 98.44 87 ASP A C 1
ATOM 681 O O . ASP A 1 87 ? 14.989 3.787 -17.766 1.00 98.44 87 ASP A O 1
ATOM 685 N N . PRO A 1 88 ? 17.196 3.881 -17.290 1.00 97.31 88 PRO A N 1
ATOM 686 C CA . PRO A 1 88 ? 17.048 3.611 -15.864 1.00 97.31 88 PRO A CA 1
ATOM 687 C C . PRO A 1 88 ? 16.708 4.864 -15.040 1.00 97.31 88 PRO A C 1
ATOM 689 O O . PRO A 1 88 ? 16.517 4.729 -13.833 1.00 97.31 88 PRO A O 1
ATOM 692 N N . ALA A 1 89 ? 16.648 6.051 -15.659 1.00 97.62 89 ALA A N 1
ATOM 693 C CA . ALA A 1 89 ? 16.294 7.315 -15.015 1.00 97.62 89 ALA A CA 1
ATOM 694 C C . ALA A 1 89 ? 15.150 8.067 -15.739 1.00 97.62 89 ALA A C 1
ATOM 696 O O . ALA A 1 89 ? 15.265 9.263 -16.026 1.00 97.62 89 ALA A O 1
ATOM 697 N N . PRO A 1 90 ? 14.020 7.400 -16.052 1.00 98.06 90 PRO A N 1
ATOM 698 C CA . PRO A 1 90 ? 12.995 7.983 -16.911 1.00 98.06 90 PRO A CA 1
ATOM 699 C C . PRO A 1 90 ? 12.165 9.072 -16.214 1.00 98.06 90 PRO A C 1
ATOM 701 O O . PRO A 1 90 ? 11.434 9.813 -16.884 1.00 98.06 90 PRO A O 1
ATOM 704 N N . LEU A 1 91 ? 12.235 9.169 -14.878 1.00 98.06 91 LEU A N 1
ATOM 705 C CA . LEU A 1 91 ? 11.468 10.141 -14.098 1.00 98.06 91 LEU A CA 1
ATOM 706 C C . LEU A 1 91 ? 12.058 11.548 -14.239 1.00 98.06 91 LEU A C 1
ATOM 708 O O . LEU A 1 91 ? 11.301 12.519 -14.231 1.00 98.06 91 LEU A O 1
ATOM 712 N N . GLY A 1 92 ? 13.373 11.652 -14.458 1.00 95.81 92 GLY A N 1
ATOM 713 C CA . GLY A 1 92 ? 14.086 12.921 -14.602 1.00 95.81 92 GLY A CA 1
ATOM 714 C C . GLY A 1 92 ? 14.378 13.592 -13.260 1.00 95.81 92 GLY A C 1
ATOM 715 O O . GLY A 1 92 ? 14.551 14.807 -13.204 1.00 95.81 92 GLY A O 1
ATOM 716 N N . SER A 1 93 ? 14.408 12.814 -12.175 1.00 96.06 93 SER A N 1
ATOM 717 C CA . SER A 1 93 ? 14.688 13.293 -10.824 1.00 96.06 93 SER A CA 1
ATOM 718 C C . SER A 1 93 ? 15.703 12.379 -10.163 1.00 96.06 93 SER A C 1
ATOM 720 O O . SER A 1 93 ? 15.386 11.248 -9.802 1.00 96.06 93 SER A O 1
ATOM 722 N N . THR A 1 94 ? 16.912 12.897 -9.938 1.00 95.06 94 THR A N 1
ATOM 723 C CA . THR A 1 94 ? 18.015 12.161 -9.303 1.00 95.06 94 THR A CA 1
ATOM 724 C C . THR A 1 94 ? 17.603 11.525 -7.974 1.00 95.06 94 THR A C 1
ATOM 726 O O . THR A 1 94 ? 18.007 10.408 -7.677 1.00 95.06 94 THR A O 1
ATOM 729 N N . GLU A 1 95 ? 16.770 12.204 -7.184 1.00 93.44 95 GLU A N 1
ATOM 730 C CA . GLU A 1 95 ? 16.248 11.693 -5.911 1.00 93.44 95 GLU A CA 1
ATOM 731 C C . GLU A 1 95 ? 15.409 10.416 -6.091 1.00 93.44 95 GLU A C 1
ATOM 733 O O . GLU A 1 95 ? 15.564 9.454 -5.336 1.00 93.44 95 GLU A O 1
ATOM 738 N N . LEU A 1 96 ? 14.538 10.393 -7.104 1.00 95.62 96 LEU A N 1
ATOM 739 C CA . LEU A 1 96 ? 13.634 9.276 -7.377 1.00 95.62 96 LEU A CA 1
ATOM 740 C C . LEU A 1 96 ? 14.340 8.153 -8.149 1.00 95.62 96 LEU A C 1
ATOM 742 O O . LEU A 1 96 ? 14.257 6.983 -7.766 1.00 95.62 96 LEU A O 1
ATOM 746 N N . ASP A 1 97 ? 15.052 8.511 -9.216 1.00 97.06 97 ASP A N 1
ATOM 747 C CA . ASP A 1 97 ? 15.707 7.575 -10.130 1.00 97.06 97 ASP A CA 1
ATOM 748 C C . ASP A 1 97 ? 16.830 6.796 -9.423 1.00 97.06 97 ASP A C 1
ATOM 750 O O . ASP A 1 97 ? 16.969 5.586 -9.618 1.00 97.06 97 ASP A O 1
ATOM 754 N N . ASN A 1 98 ? 17.549 7.422 -8.479 1.00 95.06 98 ASN A N 1
ATOM 755 C CA . ASN A 1 98 ? 18.590 6.741 -7.698 1.00 95.06 98 ASN A CA 1
ATOM 756 C C . ASN A 1 98 ? 18.060 5.617 -6.791 1.00 95.06 98 ASN A C 1
ATOM 758 O O . ASN A 1 98 ? 18.857 4.806 -6.308 1.00 95.06 98 ASN A O 1
ATOM 762 N N . GLN A 1 99 ? 16.747 5.522 -6.551 1.00 94.56 99 GLN A N 1
ATOM 763 C CA . GLN A 1 99 ? 16.171 4.398 -5.804 1.00 94.56 99 GLN A CA 1
ATOM 764 C C . GLN A 1 99 ? 15.987 3.128 -6.650 1.00 94.56 99 GLN A C 1
ATOM 766 O O . GLN A 1 99 ? 15.645 2.083 -6.091 1.00 94.56 99 GLN A O 1
ATOM 771 N N . GLY A 1 100 ? 16.211 3.188 -7.970 1.00 95.62 100 GLY A N 1
ATOM 772 C CA . GLY A 1 100 ? 16.113 2.030 -8.863 1.00 95.62 100 GLY A CA 1
ATOM 773 C C . GLY A 1 100 ? 14.691 1.477 -8.992 1.00 95.62 100 GLY A C 1
ATOM 774 O O . GLY A 1 100 ? 14.491 0.267 -9.060 1.00 95.62 100 GLY A O 1
ATOM 775 N N . ARG A 1 101 ? 13.683 2.351 -8.903 1.00 97.12 101 ARG A N 1
ATOM 776 C CA . ARG A 1 101 ? 12.256 1.982 -8.824 1.00 97.12 101 ARG A CA 1
ATOM 777 C C . ARG A 1 101 ? 11.522 2.036 -10.160 1.00 97.12 101 ARG A C 1
ATOM 779 O O . ARG A 1 101 ? 10.348 1.682 -10.211 1.00 97.12 101 ARG A O 1
ATOM 786 N N . CYS A 1 102 ? 12.174 2.516 -11.210 1.00 98.50 102 CYS A N 1
ATOM 787 C CA . CYS A 1 102 ? 11.576 2.672 -12.523 1.00 98.50 102 CYS A CA 1
ATOM 788 C C . CYS A 1 102 ? 12.619 2.379 -13.602 1.00 98.50 102 CYS A C 1
ATOM 790 O O . CYS A 1 102 ? 13.775 2.784 -13.484 1.00 98.50 102 CYS A O 1
ATOM 792 N N . LEU A 1 103 ? 12.199 1.670 -14.642 1.00 98.75 103 LEU A N 1
ATOM 793 C CA . LEU A 1 103 ? 12.979 1.424 -15.846 1.00 98.75 103 LEU A CA 1
ATOM 794 C C . LEU A 1 103 ? 12.045 1.530 -17.044 1.00 98.75 103 LEU A C 1
ATOM 796 O O . LEU A 1 103 ? 11.026 0.839 -17.096 1.00 98.75 103 LEU A O 1
ATOM 800 N N . MET A 1 104 ? 12.416 2.359 -18.014 1.00 98.81 104 MET A N 1
ATOM 801 C CA . MET A 1 104 ? 11.723 2.435 -19.292 1.00 98.81 104 MET A CA 1
ATOM 802 C C . MET A 1 104 ? 12.507 1.657 -20.351 1.00 98.81 104 MET A C 1
ATOM 804 O O . MET A 1 104 ? 13.716 1.822 -20.470 1.00 98.81 104 MET A O 1
ATOM 808 N N . THR A 1 105 ? 11.825 0.837 -21.147 1.00 98.81 105 THR A N 1
ATOM 809 C CA . THR A 1 105 ? 12.398 0.200 -22.348 1.00 98.81 105 THR A CA 1
ATOM 810 C C . THR A 1 105 ? 11.568 0.574 -23.573 1.00 98.81 105 THR A C 1
ATOM 812 O O . THR A 1 105 ? 10.342 0.505 -23.521 1.00 98.81 105 THR A O 1
ATOM 815 N N . ASP A 1 106 ? 12.220 1.011 -24.649 1.00 98.56 106 ASP A N 1
ATOM 816 C CA . ASP A 1 106 ? 11.606 1.390 -25.925 1.00 98.56 106 ASP A CA 1
ATOM 817 C C . ASP A 1 106 ? 11.704 0.230 -26.921 1.00 98.56 106 ASP A C 1
ATOM 819 O O . ASP A 1 106 ? 12.799 -0.225 -27.242 1.00 98.56 106 ASP A O 1
ATOM 823 N N . HIS A 1 107 ? 10.553 -0.223 -27.418 1.00 97.94 107 HIS A N 1
ATOM 824 C CA . HIS A 1 107 ? 10.399 -1.345 -28.354 1.00 97.94 107 HIS A CA 1
ATOM 825 C C . HIS A 1 107 ? 9.938 -0.865 -29.741 1.00 97.94 107 HIS A C 1
ATOM 827 O O . HIS A 1 107 ? 9.316 -1.599 -30.508 1.00 97.94 107 HIS A O 1
ATOM 833 N N . GLY A 1 108 ? 10.174 0.407 -30.070 1.00 96.69 108 GLY A N 1
ATOM 834 C CA . GLY A 1 108 ? 9.777 1.005 -31.341 1.00 96.69 108 GLY A CA 1
ATOM 835 C C . GLY A 1 108 ? 8.355 1.546 -31.309 1.00 96.69 108 GLY A C 1
ATOM 836 O O . GLY A 1 108 ? 8.171 2.756 -31.206 1.00 96.69 108 GLY A O 1
ATOM 837 N N . ALA A 1 109 ? 7.342 0.688 -31.400 1.00 95.75 109 ALA A N 1
ATOM 838 C CA . ALA A 1 109 ? 5.944 1.138 -31.423 1.00 95.75 109 ALA A CA 1
ATOM 839 C C . ALA A 1 109 ? 5.418 1.547 -30.033 1.00 95.75 109 ALA A C 1
ATOM 841 O O . ALA A 1 109 ? 4.505 2.366 -29.913 1.00 95.75 109 ALA A O 1
ATOM 842 N N . PHE A 1 110 ? 6.003 0.988 -28.976 1.00 98.19 110 PHE A N 1
ATOM 843 C CA . PHE A 1 110 ? 5.585 1.215 -27.601 1.00 98.19 110 PHE A CA 1
ATOM 844 C C . PHE A 1 110 ? 6.781 1.273 -26.655 1.00 98.19 110 PHE A C 1
ATOM 846 O O . PHE A 1 110 ? 7.882 0.826 -26.977 1.00 98.19 110 PHE A O 1
ATOM 853 N N . VAL A 1 111 ? 6.538 1.813 -25.467 1.00 98.56 111 VAL A N 1
ATOM 854 C CA . VAL A 1 111 ? 7.472 1.797 -24.343 1.00 98.56 111 VAL A CA 1
ATOM 855 C C . VAL A 1 111 ? 6.862 1.033 -23.173 1.00 98.56 111 VAL A C 1
ATOM 857 O O . VAL A 1 111 ? 5.653 1.095 -22.943 1.00 98.56 111 VAL A O 1
ATOM 860 N N . VAL A 1 112 ? 7.701 0.335 -22.412 1.00 98.69 112 VAL A N 1
ATOM 861 C CA . VAL A 1 112 ? 7.314 -0.344 -21.169 1.00 98.69 112 VAL A CA 1
ATOM 862 C C . VAL A 1 112 ? 7.976 0.358 -19.997 1.00 98.69 112 VAL A C 1
ATOM 864 O O . VAL A 1 112 ? 9.204 0.433 -19.951 1.00 98.69 112 VAL A O 1
ATOM 867 N N . PHE A 1 113 ? 7.172 0.826 -19.047 1.00 98.75 113 PHE A N 1
ATOM 868 C CA . PHE A 1 113 ? 7.610 1.289 -17.735 1.00 98.75 113 PHE A CA 1
ATOM 869 C C . PHE A 1 113 ? 7.460 0.14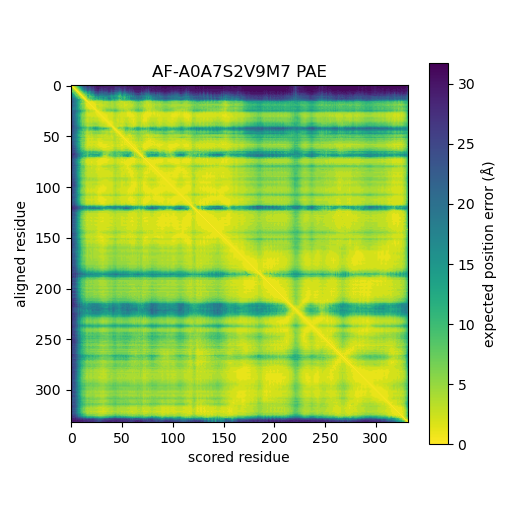4 -16.734 1.00 98.75 113 PHE A C 1
ATOM 871 O O . PHE A 1 113 ? 6.341 -0.196 -16.353 1.00 98.75 113 PHE A O 1
ATOM 878 N N . ASN A 1 114 ? 8.582 -0.436 -16.308 1.00 98.75 114 ASN A N 1
ATOM 879 C CA . ASN A 1 114 ? 8.641 -1.407 -15.219 1.00 98.75 114 ASN A CA 1
ATOM 880 C C . ASN A 1 114 ? 8.839 -0.665 -13.891 1.00 98.75 114 ASN A C 1
ATOM 882 O O . ASN A 1 114 ? 9.867 -0.012 -13.699 1.00 98.75 114 ASN A O 1
ATOM 886 N N . VAL A 1 115 ? 7.851 -0.744 -12.999 1.00 98.44 115 VAL A N 1
ATOM 887 C CA . VAL A 1 115 ? 7.743 0.128 -11.824 1.00 98.44 115 VAL A CA 1
ATOM 888 C C . VAL A 1 115 ? 7.643 -0.658 -10.518 1.00 98.44 115 VAL A C 1
ATOM 890 O O . VAL A 1 115 ? 6.906 -1.633 -10.405 1.00 98.44 115 VAL A O 1
ATOM 893 N N . TYR A 1 116 ? 8.344 -0.169 -9.497 1.00 97.38 116 TYR A N 1
ATOM 894 C CA . TYR A 1 116 ? 8.169 -0.534 -8.094 1.00 97.38 116 TYR A CA 1
ATOM 895 C C . TYR A 1 116 ? 7.929 0.726 -7.252 1.00 97.38 116 TYR A C 1
ATOM 897 O O . TYR A 1 116 ? 8.856 1.318 -6.680 1.00 97.38 116 TYR A O 1
ATOM 905 N N . ALA A 1 117 ? 6.677 1.177 -7.207 1.00 96.50 117 ALA A N 1
ATOM 906 C CA . ALA A 1 117 ? 6.318 2.418 -6.539 1.00 96.50 117 ALA A CA 1
ATOM 907 C C . ALA A 1 117 ? 6.501 2.299 -5.014 1.00 96.50 117 ALA A C 1
ATOM 909 O O . ALA A 1 117 ? 6.260 1.229 -4.445 1.00 96.50 117 ALA A O 1
ATOM 910 N N . PRO A 1 118 ? 6.892 3.386 -4.322 1.00 93.62 118 PRO A N 1
ATOM 911 C CA . PRO A 1 118 ? 7.095 3.362 -2.878 1.00 93.62 118 PRO A CA 1
ATOM 912 C C . PRO A 1 118 ? 5.860 2.863 -2.113 1.00 93.62 118 PRO A C 1
ATOM 914 O O . PRO A 1 118 ? 4.718 3.244 -2.399 1.00 93.62 118 PRO A O 1
ATOM 917 N N . ASN A 1 119 ? 6.093 2.028 -1.104 1.00 86.81 119 ASN A N 1
ATOM 918 C CA . ASN A 1 119 ? 5.073 1.667 -0.128 1.00 86.81 119 ASN A CA 1
ATOM 919 C C . ASN A 1 119 ? 5.018 2.739 0.975 1.00 86.81 119 ASN A C 1
ATOM 921 O O . ASN A 1 119 ? 6.047 3.071 1.565 1.00 86.81 119 ASN A O 1
ATOM 925 N N . ALA A 1 120 ? 3.818 3.238 1.284 1.00 68.44 120 ALA A N 1
ATOM 926 C CA . ALA A 1 120 ? 3.594 4.260 2.310 1.00 68.44 120 ALA A CA 1
ATOM 927 C C . ALA A 1 120 ? 3.903 3.777 3.746 1.00 68.44 120 ALA A C 1
ATOM 929 O O . ALA A 1 120 ? 4.001 4.585 4.660 1.00 68.44 120 ALA A O 1
ATOM 930 N N . GLY A 1 121 ? 4.078 2.465 3.955 1.00 61.47 121 GLY A N 1
ATOM 931 C CA . GLY A 1 121 ? 4.562 1.914 5.227 1.00 61.47 121 GLY A CA 1
ATOM 932 C C . GLY A 1 121 ? 6.077 2.045 5.445 1.00 61.47 121 GLY A C 1
ATOM 933 O O . GLY A 1 121 ? 6.535 1.883 6.567 1.00 61.47 121 GLY A O 1
ATOM 934 N N . GLY A 1 122 ? 6.861 2.319 4.396 1.00 63.00 122 GLY A N 1
ATOM 935 C CA . GLY A 1 122 ? 8.322 2.487 4.486 1.00 63.00 122 GLY A CA 1
ATOM 936 C C . GLY A 1 122 ? 8.829 3.859 4.036 1.00 63.00 122 GLY A C 1
ATOM 937 O O . GLY A 1 122 ? 9.987 4.185 4.276 1.00 63.00 122 GLY A O 1
ATOM 938 N N . HIS A 1 123 ? 7.977 4.653 3.384 1.00 75.00 123 HIS A N 1
ATOM 939 C CA . HIS A 1 123 ? 8.262 6.013 2.925 1.00 75.00 123 HIS A CA 1
ATOM 940 C C . HIS A 1 123 ? 7.074 6.926 3.240 1.00 75.00 123 HIS A C 1
ATOM 942 O O . HIS A 1 123 ? 5.937 6.454 3.184 1.00 75.00 123 HIS A O 1
ATOM 948 N N . PRO A 1 124 ? 7.291 8.228 3.501 1.00 86.56 124 PRO A N 1
ATOM 949 C CA . PRO A 1 124 ? 6.199 9.187 3.628 1.00 86.56 124 PRO A CA 1
ATOM 950 C C . PRO A 1 124 ? 5.297 9.200 2.386 1.00 86.56 124 PRO A C 1
ATOM 952 O O . PRO A 1 124 ? 5.764 9.022 1.256 1.00 86.56 124 PRO A O 1
ATOM 955 N N . LEU A 1 125 ? 4.001 9.466 2.574 1.00 90.94 125 LEU A N 1
ATOM 956 C CA . LEU A 1 125 ? 3.052 9.571 1.460 1.00 90.94 125 LEU A CA 1
ATOM 957 C C . LEU A 1 125 ? 3.458 10.660 0.450 1.00 90.94 125 LEU A C 1
ATOM 959 O O . LEU A 1 125 ? 3.281 10.449 -0.748 1.00 90.94 125 LEU A O 1
ATOM 963 N N . SER A 1 126 ? 4.056 11.769 0.904 1.00 92.62 126 SER A N 1
ATOM 964 C CA . SER A 1 126 ? 4.571 12.838 0.032 1.00 92.62 126 SER A CA 1
ATOM 965 C C . SER A 1 126 ? 5.568 12.303 -1.000 1.00 92.62 126 SER A C 1
ATOM 967 O O . SER A 1 126 ? 5.422 12.562 -2.194 1.00 92.62 126 SER A O 1
ATOM 969 N N . PHE A 1 127 ? 6.509 11.459 -0.568 1.00 92.75 127 PHE A N 1
ATOM 970 C CA . PHE A 1 127 ? 7.486 10.820 -1.448 1.00 92.75 127 PHE A CA 1
ATOM 971 C C . PHE A 1 127 ? 6.812 9.904 -2.479 1.00 92.75 127 PHE A C 1
ATOM 973 O O . PHE A 1 127 ? 7.146 9.934 -3.666 1.00 92.75 127 PHE A O 1
ATOM 980 N N . LYS A 1 128 ? 5.813 9.116 -2.053 1.00 94.94 128 LYS A N 1
ATOM 981 C CA . LYS A 1 128 ? 5.027 8.280 -2.972 1.00 94.94 128 LYS A CA 1
ATOM 982 C C . LYS A 1 128 ? 4.299 9.131 -4.016 1.00 94.94 128 LYS A C 1
ATOM 984 O O . LYS A 1 128 ? 4.349 8.798 -5.196 1.00 94.94 128 LYS A O 1
ATOM 989 N N . MET A 1 129 ? 3.646 10.218 -3.612 1.00 95.31 129 MET A N 1
ATOM 990 C CA . MET A 1 129 ? 2.901 11.076 -4.540 1.00 95.31 129 MET A CA 1
ATOM 991 C C . MET A 1 129 ? 3.820 11.788 -5.537 1.00 95.31 129 MET A C 1
ATOM 993 O O . MET A 1 129 ? 3.525 11.786 -6.732 1.00 95.31 129 MET A O 1
ATOM 997 N N . LYS A 1 130 ? 4.978 12.280 -5.083 1.00 95.06 130 LYS A N 1
ATOM 998 C CA . LYS A 1 130 ? 6.038 12.831 -5.942 1.00 95.06 130 LYS A CA 1
ATOM 999 C C . LYS A 1 130 ? 6.499 11.819 -6.995 1.00 95.06 130 LYS A C 1
ATOM 1001 O O . LYS A 1 130 ? 6.572 12.140 -8.180 1.00 95.06 130 LYS A O 1
ATOM 1006 N N . PHE A 1 131 ? 6.723 10.565 -6.589 1.00 96.44 131 PHE A N 1
ATOM 1007 C CA . PHE A 1 131 ? 7.058 9.478 -7.512 1.00 96.44 131 PHE A CA 1
ATOM 1008 C C . PHE A 1 131 ? 5.967 9.242 -8.566 1.00 96.44 131 PHE A C 1
ATOM 1010 O O . PHE A 1 131 ? 6.265 9.167 -9.758 1.00 96.44 131 PHE A O 1
ATOM 1017 N N . LEU A 1 132 ? 4.701 9.145 -8.148 1.00 96.38 132 LEU A N 1
ATOM 1018 C CA . LEU A 1 132 ? 3.576 8.884 -9.053 1.00 96.38 132 LEU A CA 1
ATOM 1019 C C . LEU A 1 132 ? 3.370 10.014 -10.074 1.00 96.38 132 LEU A C 1
ATOM 1021 O O . LEU A 1 132 ? 3.105 9.743 -11.246 1.00 96.38 132 LEU A O 1
ATOM 1025 N N . ARG A 1 133 ? 3.563 11.276 -9.675 1.00 95.25 133 ARG A N 1
ATOM 1026 C CA . ARG A 1 133 ? 3.512 12.419 -10.600 1.00 95.25 133 ARG A CA 1
ATOM 1027 C C . ARG A 1 133 ? 4.648 12.410 -11.603 1.00 95.25 133 ARG A C 1
ATOM 1029 O O . ARG A 1 133 ? 4.392 12.553 -12.797 1.00 95.25 133 ARG A O 1
ATOM 1036 N N . ALA A 1 134 ? 5.880 12.194 -11.146 1.00 97.00 134 ALA A N 1
ATOM 1037 C CA . ALA A 1 134 ? 7.029 12.096 -12.040 1.00 97.00 134 ALA A CA 1
ATOM 1038 C C . ALA A 1 134 ? 6.849 10.949 -13.049 1.00 97.00 134 ALA A C 1
ATOM 1040 O O . ALA A 1 134 ? 7.130 11.115 -14.236 1.00 97.00 134 ALA A O 1
ATOM 1041 N N . LEU A 1 135 ? 6.292 9.817 -12.605 1.00 97.94 135 LEU A N 1
ATOM 1042 C CA . LEU A 1 135 ? 5.943 8.689 -13.467 1.00 97.94 135 LEU A CA 1
ATOM 1043 C C . LEU A 1 135 ? 4.868 9.067 -14.495 1.00 97.94 135 LEU A C 1
ATOM 1045 O O . LEU A 1 135 ? 5.033 8.797 -15.682 1.00 97.94 135 LEU A O 1
ATOM 1049 N N . GLN A 1 136 ? 3.790 9.730 -14.073 1.00 96.62 136 GLN A N 1
ATOM 1050 C CA . GLN A 1 136 ? 2.737 10.198 -14.978 1.00 96.62 136 GLN A CA 1
ATOM 1051 C C . GLN A 1 136 ? 3.278 11.175 -16.027 1.00 96.62 136 GLN A C 1
ATOM 1053 O O . GLN A 1 136 ? 2.956 11.047 -17.209 1.00 96.62 136 GLN A O 1
ATOM 1058 N N . GLN A 1 137 ? 4.137 12.114 -15.627 1.00 96.19 137 GLN A N 1
ATOM 1059 C CA . GLN A 1 137 ? 4.806 13.033 -16.548 1.00 96.19 137 GLN A CA 1
ATOM 1060 C C . GLN A 1 137 ? 5.733 12.288 -17.517 1.00 96.19 137 GLN A C 1
ATOM 1062 O O . GLN A 1 137 ? 5.716 12.573 -18.713 1.00 96.19 137 GLN A O 1
ATOM 1067 N N . ALA A 1 138 ? 6.500 11.303 -17.040 1.00 97.94 138 ALA A N 1
ATOM 1068 C CA . ALA A 1 138 ? 7.353 10.474 -17.889 1.00 97.94 138 ALA A CA 1
ATOM 1069 C C . ALA A 1 138 ? 6.549 9.707 -18.945 1.00 97.94 138 ALA A C 1
ATOM 1071 O O . ALA A 1 138 ? 6.925 9.706 -20.116 1.00 97.94 138 ALA A O 1
ATOM 1072 N N . MET A 1 139 ? 5.410 9.125 -18.563 1.00 97.50 139 MET A N 1
ATOM 1073 C CA . MET A 1 139 ? 4.498 8.463 -19.497 1.00 97.50 139 MET A CA 1
ATOM 1074 C C . MET A 1 139 ? 3.906 9.447 -20.515 1.00 97.50 139 MET A C 1
ATOM 1076 O O . MET A 1 139 ? 3.897 9.155 -21.712 1.00 97.50 139 MET A O 1
ATOM 1080 N N . ARG A 1 140 ? 3.470 10.637 -20.075 1.00 96.06 140 ARG A N 1
ATOM 1081 C CA . ARG A 1 140 ? 2.953 11.694 -20.965 1.00 96.06 140 ARG A CA 1
ATOM 1082 C C . ARG A 1 140 ? 3.978 12.101 -22.028 1.00 96.06 140 ARG A C 1
ATOM 1084 O O . ARG A 1 140 ? 3.636 12.088 -23.207 1.00 96.06 140 ARG A O 1
ATOM 1091 N N . ARG A 1 141 ? 5.248 12.309 -21.650 1.00 97.12 141 ARG A N 1
ATOM 1092 C CA . ARG A 1 141 ? 6.344 12.621 -22.595 1.00 97.12 141 ARG A CA 1
ATOM 1093 C C . ARG A 1 141 ? 6.522 11.572 -23.696 1.00 97.12 141 ARG A C 1
ATOM 1095 O O . ARG A 1 141 ? 6.980 11.903 -24.785 1.00 97.12 141 ARG A O 1
ATOM 1102 N N . GLN A 1 142 ? 6.223 10.300 -23.424 1.00 97.31 142 GLN A N 1
ATOM 1103 C CA . GLN A 1 142 ? 6.322 9.240 -24.435 1.00 97.31 142 GLN A CA 1
ATOM 1104 C C . GLN A 1 142 ? 5.080 9.190 -25.329 1.00 97.31 142 GLN A C 1
ATOM 1106 O O . GLN A 1 142 ? 5.211 9.017 -26.540 1.00 97.31 142 GLN A O 1
ATOM 1111 N N . ARG A 1 143 ? 3.889 9.438 -24.772 1.00 95.62 143 ARG A N 1
ATOM 1112 C CA . ARG A 1 143 ? 2.655 9.582 -25.565 1.00 95.62 143 ARG A CA 1
ATOM 1113 C C . ARG A 1 143 ? 2.738 10.757 -26.541 1.00 95.62 143 ARG A C 1
ATOM 1115 O O . ARG A 1 143 ? 2.353 10.606 -27.693 1.00 95.62 143 ARG A O 1
ATOM 1122 N N . GLU A 1 144 ? 3.320 11.884 -26.128 1.00 96.50 144 GLU A N 1
ATOM 1123 C CA . GLU A 1 144 ? 3.590 13.045 -26.999 1.00 96.50 144 GLU A CA 1
ATOM 1124 C C . GLU A 1 144 ? 4.516 12.706 -28.181 1.00 96.50 144 GLU A C 1
ATOM 1126 O O . GLU A 1 144 ? 4.458 13.345 -29.229 1.00 96.50 144 GLU A O 1
ATOM 1131 N N . LYS A 1 145 ? 5.340 11.660 -28.046 1.00 96.25 145 LYS A N 1
ATOM 1132 C CA . LYS A 1 145 ? 6.177 11.104 -29.121 1.00 96.25 145 LYS A CA 1
ATOM 1133 C C . LYS A 1 145 ? 5.459 10.022 -29.939 1.00 96.25 145 LYS A C 1
ATOM 1135 O O . LYS A 1 145 ? 6.116 9.282 -30.668 1.00 96.25 145 LYS A O 1
ATOM 1140 N N . ASN A 1 146 ? 4.136 9.909 -29.817 1.00 95.50 146 ASN A N 1
ATOM 1141 C CA . ASN A 1 146 ? 3.297 8.885 -30.447 1.00 95.50 146 ASN A CA 1
ATOM 1142 C C . ASN A 1 146 ? 3.678 7.440 -30.078 1.00 95.50 146 ASN A C 1
ATOM 1144 O O . ASN A 1 146 ? 3.463 6.520 -30.866 1.00 95.50 146 ASN A O 1
ATOM 1148 N N . LYS A 1 147 ? 4.246 7.218 -28.886 1.00 96.62 147 LYS A N 1
ATOM 1149 C CA . LYS A 1 147 ? 4.487 5.866 -28.366 1.00 96.62 147 LYS A CA 1
ATOM 1150 C C . LYS A 1 147 ? 3.256 5.384 -27.608 1.00 96.62 147 LYS A C 1
ATOM 1152 O O . LYS A 1 147 ? 2.748 6.098 -26.739 1.00 96.62 147 LYS A O 1
ATOM 1157 N N . ALA A 1 148 ? 2.829 4.149 -27.862 1.00 97.06 148 ALA A N 1
ATOM 1158 C CA . ALA A 1 148 ? 1.959 3.462 -26.913 1.00 97.06 148 ALA A CA 1
ATOM 1159 C C . ALA A 1 148 ? 2.729 3.230 -25.599 1.00 97.06 148 ALA A C 1
ATOM 1161 O O . ALA A 1 148 ? 3.933 2.970 -25.613 1.00 97.06 148 ALA A O 1
ATOM 1162 N N . VAL A 1 149 ? 2.056 3.363 -24.457 1.00 96.75 149 VAL A N 1
ATOM 1163 C CA . VAL A 1 149 ? 2.694 3.272 -23.137 1.00 96.75 149 VAL A CA 1
ATOM 1164 C C . VAL A 1 149 ? 2.098 2.110 -22.368 1.00 96.75 149 VAL A C 1
ATOM 1166 O O . VAL A 1 149 ? 0.903 2.095 -22.102 1.00 96.75 149 VAL A O 1
ATOM 1169 N N . ILE A 1 150 ? 2.954 1.181 -21.958 1.00 97.56 150 ILE A N 1
ATOM 1170 C CA . ILE A 1 150 ? 2.599 0.085 -21.065 1.00 97.56 150 ILE A CA 1
ATOM 1171 C C . ILE A 1 150 ? 3.186 0.401 -19.691 1.00 97.56 150 ILE A C 1
ATOM 1173 O O . ILE A 1 150 ? 4.405 0.427 -19.520 1.00 97.56 150 ILE A O 1
ATOM 1177 N N . LEU A 1 151 ? 2.319 0.641 -18.709 1.00 97.25 151 LEU A N 1
ATOM 1178 C CA . LEU A 1 151 ? 2.703 0.720 -17.302 1.00 97.25 151 LEU A CA 1
ATOM 1179 C C . LEU A 1 151 ? 2.511 -0.650 -16.657 1.00 97.25 151 LEU A C 1
ATOM 1181 O O . LEU A 1 151 ? 1.400 -1.174 -16.638 1.00 97.25 151 LEU A O 1
ATOM 1185 N N . LEU A 1 152 ? 3.580 -1.214 -16.103 1.00 95.38 152 LEU A N 1
ATOM 1186 C CA . LEU A 1 152 ? 3.540 -2.513 -15.450 1.00 95.38 152 LEU A CA 1
ATOM 1187 C C . LEU A 1 152 ? 4.409 -2.520 -14.193 1.00 95.38 152 LEU A C 1
ATOM 1189 O O . LEU A 1 152 ? 5.509 -1.974 -14.163 1.00 95.38 152 LEU A O 1
ATOM 1193 N N . GLY A 1 153 ? 3.931 -3.210 -13.163 1.00 96.00 153 GLY A N 1
ATOM 1194 C CA . GLY A 1 153 ? 4.707 -3.517 -11.971 1.00 96.00 153 GLY A CA 1
ATOM 1195 C C . GLY A 1 153 ? 3.895 -3.356 -10.696 1.00 96.00 153 GLY A C 1
ATOM 1196 O O . GLY A 1 153 ? 2.665 -3.355 -10.716 1.00 96.00 153 GLY A O 1
ATOM 1197 N N . ASP A 1 154 ? 4.599 -3.228 -9.579 1.00 96.75 154 ASP A N 1
ATOM 1198 C CA . ASP A 1 154 ? 3.991 -3.069 -8.266 1.00 96.75 154 ASP A CA 1
ATOM 1199 C C . ASP A 1 154 ? 3.826 -1.579 -7.942 1.00 96.75 154 ASP A C 1
ATOM 1201 O O . ASP A 1 154 ? 4.787 -0.860 -7.655 1.00 96.75 154 ASP A O 1
ATOM 1205 N N . LEU A 1 155 ? 2.580 -1.107 -7.993 1.00 95.50 155 LEU A N 1
ATOM 1206 C CA . LEU A 1 155 ? 2.224 0.268 -7.645 1.00 95.50 155 LEU A CA 1
ATOM 1207 C C . LEU A 1 155 ? 2.029 0.472 -6.132 1.00 95.50 155 LEU A C 1
ATOM 1209 O O . LEU A 1 155 ? 1.928 1.613 -5.666 1.00 95.50 155 LEU A O 1
ATOM 1213 N N . ASN A 1 156 ? 1.962 -0.602 -5.339 1.00 94.38 156 ASN A N 1
ATOM 1214 C CA . ASN A 1 156 ? 1.590 -0.561 -3.926 1.00 94.38 156 ASN A CA 1
ATOM 1215 C C . ASN A 1 156 ? 0.270 0.214 -3.689 1.00 94.38 156 ASN A C 1
ATOM 1217 O O . ASN A 1 156 ? 0.174 1.030 -2.766 1.00 94.38 156 ASN A O 1
ATOM 1221 N N . ILE A 1 157 ? -0.719 0.042 -4.575 1.00 93.75 157 ILE A N 1
ATOM 1222 C CA . ILE A 1 157 ? -2.040 0.693 -4.525 1.00 93.75 157 ILE A CA 1
ATOM 1223 C C . ILE A 1 157 ? -3.110 -0.372 -4.774 1.00 93.75 157 ILE A C 1
ATOM 1225 O O . ILE A 1 157 ? -3.064 -1.062 -5.788 1.00 93.75 157 ILE A O 1
ATOM 1229 N N . SER A 1 158 ? -4.097 -0.462 -3.885 1.00 93.25 158 SER A N 1
ATOM 1230 C CA . SER A 1 158 ? -5.355 -1.169 -4.150 1.00 93.25 158 SER A CA 1
ATOM 1231 C C . SER A 1 158 ? -6.383 -0.170 -4.685 1.00 93.25 158 SER A C 1
ATOM 1233 O O . SER A 1 158 ? -6.560 0.895 -4.088 1.00 93.25 158 SER A O 1
ATOM 1235 N N . HIS A 1 159 ? -7.045 -0.481 -5.805 1.00 93.31 159 HIS A N 1
ATOM 1236 C CA . HIS A 1 159 ? -7.931 0.478 -6.475 1.00 93.31 159 HIS A CA 1
ATOM 1237 C C . HIS A 1 159 ? -9.341 0.483 -5.892 1.00 93.31 159 HIS A C 1
ATOM 1239 O O . HIS A 1 159 ? -9.879 1.550 -5.610 1.00 93.31 159 HIS A O 1
ATOM 1245 N N . LYS A 1 160 ? -9.930 -0.696 -5.701 1.00 93.75 160 LYS A N 1
ATOM 1246 C CA . LYS A 1 160 ? -11.301 -0.877 -5.211 1.00 93.75 160 LYS A CA 1
ATOM 1247 C C . LYS A 1 160 ? -11.319 -1.814 -4.008 1.00 93.75 160 LYS A C 1
ATOM 1249 O O . LYS A 1 160 ? -10.389 -2.593 -3.808 1.00 93.75 160 LYS A O 1
ATOM 1254 N N . ALA A 1 161 ? -12.410 -1.824 -3.241 1.00 94.69 161 ALA A N 1
ATOM 1255 C CA . ALA A 1 161 ? -12.606 -2.770 -2.137 1.00 94.69 161 ALA A CA 1
ATOM 1256 C C . ALA A 1 161 ? -12.386 -4.239 -2.549 1.00 94.69 161 ALA A C 1
ATOM 1258 O O . ALA A 1 161 ? -11.912 -5.045 -1.747 1.00 94.69 161 ALA A O 1
ATOM 1259 N N . GLY A 1 162 ? -12.712 -4.593 -3.798 1.00 94.88 162 GLY A N 1
ATOM 1260 C CA . GLY A 1 162 ? -12.470 -5.924 -4.364 1.00 94.88 162 GLY A CA 1
ATOM 1261 C C . GLY A 1 162 ? -10.993 -6.333 -4.393 1.00 94.88 162 GLY A C 1
ATOM 1262 O O . GLY A 1 162 ? -10.699 -7.511 -4.215 1.00 94.88 162 GLY A O 1
ATOM 1263 N N . ASP A 1 163 ? -10.081 -5.366 -4.510 1.00 95.31 163 ASP A N 1
ATOM 1264 C CA . ASP A 1 163 ? -8.625 -5.573 -4.539 1.00 95.31 163 ASP A CA 1
ATOM 1265 C C . ASP A 1 163 ? -8.007 -5.617 -3.132 1.00 95.31 163 ASP A C 1
ATOM 1267 O O . ASP A 1 163 ? -6.798 -5.787 -2.968 1.00 95.31 163 ASP A O 1
ATOM 1271 N N . ILE A 1 164 ? -8.827 -5.417 -2.097 1.00 96.00 164 ILE A N 1
ATOM 1272 C CA . ILE A 1 164 ? -8.418 -5.391 -0.695 1.00 96.00 164 ILE A CA 1
ATOM 1273 C C . ILE A 1 164 ? -8.956 -6.650 -0.024 1.00 96.00 164 ILE A C 1
ATOM 1275 O O . ILE A 1 164 ? -10.156 -6.943 -0.080 1.00 96.00 164 ILE A O 1
ATOM 1279 N N . HIS A 1 165 ? -8.073 -7.379 0.668 1.00 96.88 165 HIS A N 1
ATOM 1280 C CA . HIS A 1 165 ? -8.497 -8.489 1.516 1.00 96.88 165 HIS A CA 1
ATOM 1281 C C . HIS A 1 165 ? -9.589 -8.000 2.474 1.00 96.88 165 HIS A C 1
ATOM 1283 O O . HIS A 1 165 ? -9.412 -6.995 3.155 1.00 96.88 165 HIS A O 1
ATOM 1289 N N . TRP A 1 166 ? -10.719 -8.702 2.535 1.00 97.56 166 TRP A N 1
ATOM 1290 C CA . TRP A 1 166 ? -11.951 -8.201 3.151 1.00 97.56 166 TRP A CA 1
ATOM 1291 C C . TRP A 1 166 ? -11.778 -7.721 4.608 1.00 97.56 166 TRP A C 1
ATOM 1293 O O . TRP A 1 166 ? -12.372 -6.720 4.992 1.00 97.56 166 TRP A O 1
ATOM 1303 N N . LYS A 1 167 ? -10.888 -8.355 5.388 1.00 97.44 167 LYS A N 1
ATOM 1304 C CA . LYS A 1 167 ? -10.527 -7.932 6.760 1.00 97.44 167 LYS A CA 1
ATOM 1305 C C . LYS A 1 167 ? -9.862 -6.553 6.846 1.00 97.44 167 LYS A C 1
ATOM 1307 O O . LYS A 1 167 ? -9.946 -5.893 7.877 1.00 97.44 167 LYS A O 1
ATOM 1312 N N . HIS A 1 168 ? -9.192 -6.131 5.778 1.00 96.31 168 HIS A N 1
ATOM 1313 C CA . HIS A 1 168 ? -8.447 -4.875 5.700 1.00 96.31 168 HIS A CA 1
ATOM 1314 C C . HIS A 1 168 ? -9.263 -3.743 5.057 1.00 96.31 168 HIS A C 1
ATOM 1316 O O . HIS A 1 168 ? -8.741 -2.640 4.901 1.00 96.31 168 HIS A O 1
ATOM 1322 N N . ARG A 1 169 ? -10.515 -4.001 4.657 1.00 97.56 169 ARG A N 1
ATOM 1323 C CA . ARG A 1 169 ? -11.443 -2.959 4.197 1.00 97.56 169 ARG A CA 1
ATOM 1324 C C . ARG A 1 169 ? -11.851 -2.069 5.362 1.00 97.56 169 ARG A C 1
ATOM 1326 O O . ARG A 1 169 ? -11.798 -2.499 6.512 1.00 97.56 169 ARG A O 1
ATOM 1333 N N . PHE A 1 170 ? -12.264 -0.850 5.056 1.00 97.38 170 PHE A N 1
ATOM 1334 C CA . PHE A 1 170 ? -12.520 0.199 6.031 1.00 97.38 170 PHE A CA 1
ATOM 1335 C C . PHE A 1 170 ? -14.013 0.385 6.268 1.00 97.38 170 PHE A C 1
ATOM 1337 O O . PHE A 1 170 ? -14.787 0.499 5.323 1.00 97.38 170 PHE A O 1
ATOM 1344 N N . VAL A 1 171 ? -14.403 0.429 7.537 1.00 97.88 171 VAL A N 1
ATOM 1345 C CA . VAL A 1 171 ? -15.719 0.861 7.998 1.00 97.88 171 VA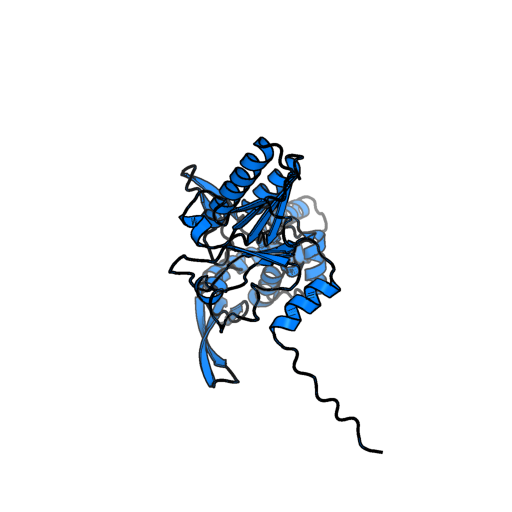L A CA 1
ATOM 1346 C C . VAL A 1 171 ? -15.588 2.301 8.475 1.00 97.88 171 VAL A C 1
ATOM 1348 O O . VAL A 1 171 ? -14.752 2.606 9.326 1.00 97.88 171 VAL A O 1
ATOM 1351 N N . HIS A 1 172 ? -16.442 3.175 7.955 1.00 97.69 172 HIS A N 1
ATOM 1352 C CA . HIS A 1 172 ? -16.519 4.566 8.385 1.00 97.69 172 HIS A CA 1
ATOM 1353 C C . HIS A 1 172 ? -17.465 4.658 9.579 1.00 97.69 172 HIS A C 1
ATOM 1355 O O . HIS A 1 172 ? -18.683 4.755 9.419 1.00 97.69 172 HIS A O 1
ATOM 1361 N N . VAL A 1 173 ? -16.912 4.593 10.792 1.00 98.12 173 VAL A N 1
ATOM 1362 C CA . VAL A 1 173 ? -17.715 4.570 12.021 1.00 98.12 173 VAL A CA 1
ATOM 1363 C C . VAL A 1 173 ? -18.658 5.780 12.131 1.00 98.12 173 VAL A C 1
ATOM 1365 O O . VAL A 1 173 ? -19.816 5.560 12.492 1.00 98.12 173 VAL A O 1
ATOM 1368 N N . PRO A 1 174 ? -18.274 7.022 11.755 1.00 97.69 174 PRO A N 1
ATOM 1369 C CA . PRO A 1 174 ? -19.185 8.168 11.801 1.00 97.69 174 PRO A CA 1
ATOM 1370 C C . PRO A 1 174 ? -20.480 7.974 11.002 1.00 97.69 174 PRO A C 1
ATOM 1372 O O . PRO A 1 174 ? -21.529 8.471 11.420 1.00 97.69 174 PRO A O 1
ATOM 1375 N N . ASP A 1 175 ? -20.441 7.228 9.895 1.00 97.31 175 ASP A N 1
ATOM 1376 C CA . ASP A 1 175 ? -21.634 6.907 9.104 1.00 97.31 175 ASP A CA 1
ATOM 1377 C C . ASP A 1 175 ? -22.556 5.968 9.872 1.00 97.31 175 ASP A C 1
ATOM 1379 O O . ASP A 1 175 ? -23.738 6.265 10.026 1.00 97.31 175 ASP A O 1
ATOM 1383 N N . ILE A 1 176 ? -22.000 4.913 10.473 1.00 98.00 176 ILE A N 1
ATOM 1384 C CA . ILE A 1 176 ? -22.765 3.976 11.305 1.00 98.00 176 ILE A CA 1
ATOM 1385 C C . ILE A 1 176 ? -23.416 4.701 12.491 1.00 98.00 176 ILE A C 1
ATOM 1387 O O . ILE A 1 176 ? -24.585 4.470 12.799 1.00 98.00 176 ILE A O 1
ATOM 1391 N N . LEU A 1 177 ? -22.700 5.628 13.137 1.00 97.81 177 LEU A N 1
ATOM 1392 C CA . LEU A 1 177 ? -23.260 6.432 14.229 1.00 97.81 177 LEU A CA 1
ATOM 1393 C C . LEU A 1 177 ? -24.413 7.330 13.759 1.00 97.81 177 LEU A C 1
ATOM 1395 O O . LEU A 1 177 ? -25.385 7.513 14.495 1.00 97.81 177 LEU A O 1
ATOM 1399 N N . ARG A 1 178 ? -24.314 7.916 12.557 1.00 97.44 178 ARG A N 1
ATOM 1400 C CA . ARG A 1 178 ? -25.395 8.719 11.962 1.00 97.44 178 ARG A CA 1
ATOM 1401 C C . ARG A 1 178 ? -26.612 7.860 11.643 1.00 97.44 178 ARG A C 1
ATOM 1403 O O . ARG A 1 178 ? -27.717 8.249 12.012 1.00 97.44 178 ARG A O 1
ATOM 1410 N N . GLU A 1 179 ? -26.405 6.697 11.036 1.00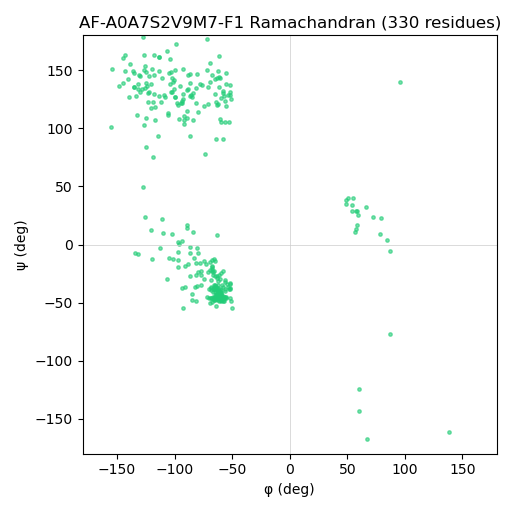 96.62 179 GLU A N 1
ATOM 1411 C CA . GLU A 1 179 ? -27.471 5.741 10.723 1.00 96.62 179 GLU A CA 1
ATOM 1412 C C . GLU A 1 179 ? -28.226 5.303 11.982 1.00 96.62 179 GLU A C 1
ATOM 1414 O O . GLU A 1 179 ? -29.452 5.339 12.004 1.00 96.62 179 GLU A O 1
ATOM 1419 N N . VAL A 1 180 ? -27.517 4.966 13.066 1.00 97.44 180 VAL A N 1
ATOM 1420 C CA . VAL A 1 180 ? -28.149 4.573 14.338 1.00 97.44 180 VAL A CA 1
ATOM 1421 C C . VAL A 1 180 ? -28.990 5.706 14.935 1.00 97.44 180 VAL A C 1
ATOM 1423 O O . VAL A 1 180 ? -30.090 5.457 15.437 1.00 97.44 180 VAL A O 1
ATOM 1426 N N . ARG A 1 181 ? -28.514 6.958 14.867 1.00 96.38 181 ARG A N 1
ATOM 1427 C CA . ARG A 1 181 ? -29.288 8.124 15.328 1.00 96.38 181 ARG A CA 1
ATOM 1428 C C . ARG A 1 181 ? -30.553 8.336 14.495 1.00 96.38 181 ARG A C 1
ATOM 1430 O O . ARG A 1 181 ? -31.615 8.541 15.077 1.00 96.38 181 ARG A O 1
ATOM 1437 N N . ALA A 1 182 ? -30.444 8.254 13.169 1.00 96.06 182 ALA A N 1
ATOM 1438 C CA . ALA A 1 182 ? -31.581 8.396 12.262 1.00 96.06 182 ALA A CA 1
ATOM 1439 C C . ALA A 1 182 ? -32.624 7.290 12.489 1.00 96.06 182 ALA A C 1
ATOM 1441 O O . ALA A 1 182 ? -33.794 7.583 12.718 1.00 96.06 182 ALA A O 1
ATOM 1442 N N . ALA A 1 183 ? -32.192 6.029 12.564 1.00 94.19 183 ALA A N 1
ATOM 1443 C CA . ALA A 1 183 ? -33.087 4.898 12.792 1.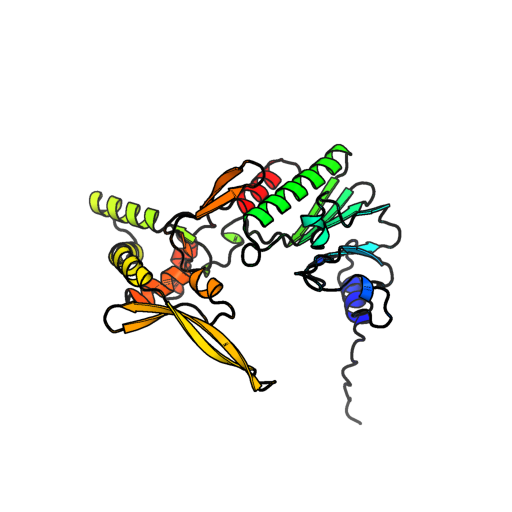00 94.19 183 ALA A CA 1
ATOM 1444 C C . ALA A 1 183 ? -33.812 4.969 14.145 1.00 94.19 183 ALA A C 1
ATOM 1446 O O . ALA A 1 183 ? -34.978 4.598 14.237 1.00 94.19 183 ALA A O 1
ATOM 1447 N N . THR A 1 184 ? -33.159 5.494 15.188 1.00 90.06 184 THR A N 1
ATOM 1448 C CA . THR A 1 184 ? -33.804 5.715 16.494 1.00 90.06 184 THR A CA 1
ATOM 1449 C C . THR A 1 184 ? -34.918 6.762 16.399 1.00 90.06 184 THR A C 1
ATOM 1451 O O . THR A 1 184 ? -35.982 6.576 16.985 1.00 90.06 184 THR A O 1
ATOM 1454 N N . ALA A 1 185 ? -34.697 7.844 15.645 1.00 88.12 185 ALA A N 1
ATOM 1455 C CA . ALA A 1 185 ? -35.703 8.883 15.428 1.00 88.12 185 ALA A CA 1
ATOM 1456 C C . ALA A 1 185 ? -36.885 8.385 14.576 1.00 88.12 185 ALA A C 1
ATOM 1458 O O . ALA A 1 185 ? -38.030 8.744 14.838 1.00 88.12 185 ALA A O 1
ATOM 1459 N N . GLU A 1 186 ? -36.609 7.529 13.592 1.00 91.69 186 GLU A N 1
ATOM 1460 C CA . GLU A 1 186 ? -37.589 6.995 12.638 1.00 91.69 186 GLU A CA 1
ATOM 1461 C C . GLU A 1 186 ? -38.202 5.648 13.066 1.00 91.69 186 GLU A C 1
ATOM 1463 O O . GLU A 1 186 ? -38.997 5.074 12.325 1.00 91.69 186 GLU A O 1
ATOM 1468 N N . GLN A 1 187 ? -37.845 5.131 14.249 1.00 86.88 187 GLN A N 1
ATOM 1469 C CA . GLN A 1 187 ? -38.255 3.811 14.760 1.00 86.88 187 GLN A CA 1
ATOM 1470 C C . GLN A 1 187 ? -37.949 2.650 13.791 1.00 86.88 187 GLN A C 1
ATOM 1472 O O . GLN A 1 187 ? -38.680 1.661 13.721 1.00 86.88 187 GLN A O 1
ATOM 1477 N N . GLN A 1 188 ? -36.848 2.754 13.045 1.00 89.31 188 GLN A N 1
ATOM 1478 C CA . GLN A 1 188 ? -36.393 1.730 12.107 1.00 89.31 188 GLN A CA 1
ATOM 1479 C C . GLN A 1 188 ? -35.482 0.705 12.785 1.00 89.31 188 GLN A C 1
ATOM 1481 O O . GLN A 1 188 ? -34.674 1.023 13.659 1.00 89.31 188 GLN A O 1
ATOM 1486 N N . THR A 1 189 ? -35.573 -0.545 12.338 1.00 92.94 189 THR A N 1
ATOM 1487 C CA . THR A 1 189 ? -34.708 -1.632 12.807 1.00 92.94 189 THR A CA 1
ATOM 1488 C C . THR A 1 189 ? -33.397 -1.662 12.026 1.00 92.94 189 THR A C 1
ATOM 1490 O O . THR A 1 189 ? -33.417 -1.777 10.800 1.00 92.94 189 THR A O 1
ATOM 1493 N N . LEU A 1 190 ? -32.260 -1.647 12.726 1.00 94.69 190 LEU A N 1
ATOM 1494 C CA . LEU A 1 190 ? -30.932 -1.876 12.147 1.00 94.69 190 LEU A CA 1
ATOM 1495 C C . LEU A 1 190 ? -30.311 -3.182 12.666 1.00 94.69 190 LEU A C 1
ATOM 1497 O O . LEU A 1 190 ? -30.702 -3.677 13.728 1.00 94.69 190 LEU A O 1
ATOM 1501 N N . PRO A 1 191 ? -29.301 -3.732 11.963 1.00 95.56 191 PRO A N 1
ATOM 1502 C CA . PRO A 1 191 ? -28.513 -4.844 12.477 1.00 95.56 191 PRO A CA 1
ATOM 1503 C C . PRO A 1 191 ? -27.959 -4.558 13.878 1.00 95.56 191 PRO A C 1
ATOM 1505 O O . PRO A 1 191 ? -27.427 -3.477 14.150 1.00 95.56 191 PRO A O 1
ATOM 1508 N N . ARG A 1 192 ? -28.035 -5.557 14.766 1.00 96.06 192 ARG A N 1
ATOM 1509 C CA . ARG A 1 192 ? -27.634 -5.440 16.180 1.00 96.06 192 ARG A CA 1
ATOM 1510 C C . ARG A 1 192 ? -26.213 -4.896 16.359 1.00 96.06 192 ARG A C 1
ATOM 1512 O O . ARG A 1 192 ? -25.978 -4.095 17.264 1.00 96.06 192 ARG A O 1
ATOM 1519 N N . TRP A 1 193 ? -25.282 -5.298 15.493 1.00 97.50 193 TRP A N 1
ATOM 1520 C CA . TRP A 1 193 ? -23.880 -4.889 15.581 1.00 97.50 193 TRP A CA 1
ATOM 1521 C C . TRP A 1 193 ? -23.694 -3.372 15.429 1.00 97.50 193 TRP A C 1
ATOM 1523 O O . TRP A 1 193 ? -22.802 -2.819 16.069 1.00 97.50 193 TRP A O 1
ATOM 1533 N N . LYS A 1 194 ? -24.552 -2.679 14.658 1.00 98.06 194 LYS A N 1
ATOM 1534 C CA . LYS A 1 194 ? -24.489 -1.215 14.493 1.00 98.06 194 LYS A CA 1
ATOM 1535 C C . LYS A 1 194 ? -24.806 -0.501 15.800 1.00 98.06 194 LYS A C 1
ATOM 1537 O O . LYS A 1 194 ? -24.071 0.392 16.211 1.00 98.06 194 LYS A O 1
ATOM 1542 N N . HIS A 1 195 ? -25.865 -0.936 16.484 1.00 97.12 195 HIS A N 1
ATOM 1543 C CA . HIS A 1 195 ? -26.232 -0.404 17.796 1.00 97.12 195 HIS A CA 1
ATOM 1544 C C . HIS A 1 195 ? -25.147 -0.679 18.841 1.00 97.12 195 HIS A C 1
ATOM 1546 O O . HIS A 1 195 ? -24.795 0.218 19.600 1.00 97.12 195 HIS A O 1
ATOM 1552 N N . GLN A 1 196 ? -24.573 -1.887 18.846 1.00 97.88 196 GLN A N 1
ATOM 1553 C CA . GLN A 1 196 ? -23.466 -2.228 19.745 1.00 97.88 196 GLN A CA 1
ATOM 1554 C C . GLN A 1 196 ? -22.234 -1.362 19.471 1.00 97.88 196 GLN A C 1
ATOM 1556 O O . GLN A 1 196 ? -21.654 -0.813 20.402 1.00 97.88 196 GLN A O 1
ATOM 1561 N N . LEU A 1 197 ? -21.857 -1.184 18.204 1.00 98.38 197 LEU A N 1
ATOM 1562 C CA . LEU A 1 197 ? -20.759 -0.295 17.844 1.00 98.38 197 LEU A CA 1
ATOM 1563 C C . LEU A 1 197 ? -21.031 1.133 18.333 1.00 98.38 197 LEU A C 1
ATOM 1565 O O . LEU A 1 197 ? -20.184 1.717 19.001 1.00 98.38 197 LEU A O 1
ATOM 1569 N N . ALA A 1 198 ? -22.224 1.671 18.075 1.00 98.12 198 ALA A N 1
ATOM 1570 C CA . ALA A 1 198 ? -22.584 3.021 18.498 1.00 98.12 198 ALA A CA 1
ATOM 1571 C C . ALA A 1 198 ? -22.584 3.207 20.021 1.00 98.12 198 ALA A C 1
ATOM 1573 O O . ALA A 1 198 ? -22.152 4.249 20.509 1.00 98.12 198 ALA A O 1
ATOM 1574 N N . GLN A 1 199 ? -23.022 2.193 20.767 1.00 98.12 199 GLN A N 1
ATOM 1575 C CA . GLN A 1 199 ? -23.008 2.194 22.227 1.00 98.12 199 GLN A CA 1
ATOM 1576 C C . GLN A 1 199 ? -21.582 2.208 22.798 1.00 98.12 199 GLN A C 1
ATOM 1578 O O . GLN A 1 199 ? -21.341 2.856 23.816 1.00 98.12 199 GLN A O 1
ATOM 1583 N N . HIS A 1 200 ? -20.643 1.499 22.165 1.00 98.56 200 HIS A N 1
ATOM 1584 C CA . HIS A 1 200 ? -19.299 1.283 22.707 1.00 98.56 200 HIS A CA 1
ATOM 1585 C C . HIS A 1 200 ? -18.212 2.179 22.099 1.00 98.56 200 HIS A C 1
ATOM 1587 O O . HIS A 1 200 ? -17.123 2.256 22.664 1.00 98.56 200 HIS A O 1
ATOM 1593 N N . TRP A 1 201 ? -18.471 2.881 20.989 1.00 98.38 201 TRP A N 1
ATOM 1594 C CA . TRP A 1 201 ? -17.429 3.637 20.283 1.00 98.38 201 TRP A CA 1
ATOM 1595 C C . TRP A 1 201 ? -16.748 4.694 21.159 1.00 98.38 201 TRP A C 1
ATOM 1597 O O . TRP A 1 201 ? -15.523 4.767 21.186 1.00 98.38 201 TRP A O 1
ATOM 1607 N N . SER A 1 202 ? -17.513 5.459 21.943 1.00 97.75 202 SER A N 1
ATOM 1608 C CA . SER A 1 202 ? -16.945 6.467 22.851 1.00 97.75 202 SER A CA 1
ATOM 1609 C C . SER A 1 202 ? -16.043 5.850 23.923 1.00 97.75 202 SER A C 1
ATOM 1611 O O . SER A 1 202 ? -14.982 6.388 24.221 1.00 97.75 202 SER A O 1
ATOM 1613 N N . GLU A 1 203 ? -16.425 4.696 24.479 1.00 97.62 203 GLU A N 1
ATOM 1614 C CA . GLU A 1 203 ? -15.583 3.961 25.429 1.00 97.62 203 GLU A CA 1
ATOM 1615 C C . GLU A 1 203 ? -14.296 3.466 24.761 1.00 97.62 203 GLU A C 1
ATOM 1617 O O . GLU A 1 203 ? -13.218 3.604 25.336 1.00 97.62 203 GLU A O 1
ATOM 1622 N N . ILE A 1 204 ? -14.403 2.917 23.545 1.00 98.31 204 ILE A N 1
ATOM 1623 C CA . ILE A 1 204 ? -13.246 2.471 22.765 1.00 98.31 204 ILE A CA 1
ATOM 1624 C C . ILE A 1 204 ? -12.279 3.636 22.561 1.00 98.31 204 ILE A C 1
ATOM 1626 O O . ILE A 1 204 ? -11.099 3.477 22.859 1.00 98.31 204 ILE A O 1
ATOM 1630 N N . LYS A 1 205 ? -12.758 4.811 22.131 1.00 97.81 205 LYS A N 1
ATOM 1631 C CA . LYS A 1 205 ? -11.901 5.992 21.947 1.00 97.81 205 LYS A CA 1
ATOM 1632 C C . LYS A 1 205 ? -11.197 6.398 23.243 1.00 97.81 205 LYS A C 1
ATOM 1634 O O . LYS A 1 205 ? -9.977 6.516 23.235 1.00 97.81 205 LYS A O 1
ATOM 1639 N N . ASN A 1 206 ? -11.921 6.472 24.360 1.00 97.62 206 ASN A N 1
ATOM 1640 C CA . ASN A 1 206 ? -11.335 6.809 25.663 1.00 97.62 206 ASN A CA 1
ATOM 1641 C C . ASN A 1 206 ? -10.264 5.796 26.106 1.00 97.62 206 ASN A C 1
ATOM 1643 O O . ASN A 1 206 ? -9.209 6.170 26.606 1.00 97.62 206 ASN A O 1
ATOM 1647 N N . VAL A 1 207 ? -10.499 4.493 25.913 1.00 98.00 207 VAL A N 1
ATOM 1648 C CA . VAL A 1 207 ? -9.495 3.463 26.232 1.00 98.00 207 VAL A CA 1
ATOM 1649 C C . VAL A 1 207 ? -8.278 3.594 25.319 1.00 98.00 207 VAL A C 1
ATOM 1651 O O . VAL A 1 207 ? -7.147 3.427 25.771 1.00 98.00 207 VAL A O 1
ATOM 1654 N N . MET A 1 208 ? -8.482 3.921 24.047 1.00 97.38 208 MET A N 1
ATOM 1655 C CA . MET A 1 208 ? -7.400 4.080 23.080 1.00 97.38 208 MET A CA 1
ATOM 1656 C C . MET A 1 208 ? -6.500 5.284 23.367 1.00 97.38 208 MET A C 1
ATOM 1658 O O . MET A 1 208 ? -5.355 5.266 22.932 1.00 97.38 208 MET A O 1
ATOM 1662 N N . GLU A 1 209 ? -6.933 6.269 24.157 1.00 96.56 209 GLU A N 1
ATOM 1663 C CA . GLU A 1 209 ? -6.064 7.352 24.653 1.00 96.56 209 GLU A CA 1
ATOM 1664 C C . GLU A 1 209 ? -4.973 6.843 25.611 1.00 96.56 209 GLU A C 1
ATOM 1666 O O . GLU A 1 209 ? -3.911 7.450 25.729 1.00 96.56 209 GLU A O 1
ATOM 1671 N N . THR A 1 210 ? -5.177 5.684 26.245 1.00 97.31 210 THR A N 1
ATOM 1672 C CA . THR A 1 210 ? -4.220 5.070 27.188 1.00 97.31 210 THR A CA 1
ATOM 1673 C C . THR A 1 210 ? -3.119 4.244 26.507 1.00 97.31 210 THR A C 1
ATOM 1675 O O . THR A 1 210 ? -2.402 3.484 27.159 1.00 97.31 210 THR A O 1
ATOM 1678 N N . GLN A 1 211 ? -3.006 4.343 25.183 1.00 96.25 211 GLN A N 1
ATOM 1679 C CA . GLN A 1 211 ? -2.156 3.485 24.367 1.00 96.25 211 GLN A CA 1
ATOM 1680 C C . GLN A 1 211 ? -0.648 3.600 24.661 1.00 96.25 211 GLN A C 1
ATOM 1682 O O . GLN A 1 211 ? -0.001 4.609 24.368 1.00 96.25 211 GLN A O 1
ATOM 1687 N N . GLU A 1 212 ? -0.025 2.497 25.061 1.00 96.56 212 GLU A N 1
ATOM 1688 C CA . GLU A 1 212 ? 1.429 2.372 25.202 1.00 96.56 212 GLU A CA 1
ATOM 1689 C C . GLU A 1 212 ? 1.995 1.274 24.299 1.00 96.56 212 GLU A C 1
ATOM 1691 O O . GLU A 1 212 ? 1.326 0.290 23.973 1.00 96.56 212 GLU A O 1
ATOM 1696 N N . ILE A 1 213 ? 3.250 1.452 23.883 1.00 96.69 213 ILE A N 1
ATOM 1697 C CA . ILE A 1 213 ? 4.000 0.387 23.225 1.00 96.69 213 ILE A CA 1
ATOM 1698 C C . ILE A 1 213 ? 4.803 -0.342 24.282 1.00 96.69 213 ILE A C 1
ATOM 1700 O O . ILE A 1 213 ? 5.611 0.263 24.982 1.00 96.69 213 ILE A O 1
ATOM 1704 N N . ILE A 1 214 ? 4.592 -1.648 24.359 1.00 95.19 214 ILE A N 1
ATOM 1705 C CA . ILE A 1 214 ? 5.368 -2.525 25.221 1.00 95.19 214 ILE A CA 1
ATOM 1706 C C . ILE A 1 214 ? 6.415 -3.267 24.400 1.00 95.19 214 ILE A C 1
ATOM 1708 O O . ILE A 1 214 ? 6.149 -3.729 23.288 1.00 95.19 214 ILE A O 1
ATOM 1712 N N . GLU A 1 215 ? 7.601 -3.404 24.975 1.00 94.19 215 GLU A N 1
ATOM 1713 C CA . GLU A 1 215 ? 8.672 -4.227 24.432 1.00 94.19 215 GLU A CA 1
ATOM 1714 C C . GLU A 1 215 ? 8.509 -5.675 24.912 1.00 94.19 215 GLU A C 1
ATOM 1716 O O . GLU A 1 215 ? 8.157 -5.952 26.059 1.00 94.19 215 GLU A O 1
ATOM 1721 N N . THR A 1 216 ? 8.743 -6.624 24.018 1.00 85.88 216 THR A N 1
ATOM 1722 C CA . THR A 1 216 ? 8.755 -8.061 24.275 1.00 85.88 216 THR A CA 1
ATOM 1723 C C . THR A 1 216 ? 9.966 -8.655 23.577 1.00 85.88 216 THR A C 1
ATOM 1725 O O . THR A 1 216 ? 10.218 -8.364 22.414 1.00 85.88 216 THR A O 1
ATOM 1728 N N . LYS A 1 217 ? 10.705 -9.539 24.245 1.00 86.75 217 LYS A N 1
ATOM 1729 C CA . LYS A 1 217 ? 11.851 -10.210 23.621 1.00 86.75 217 LYS A CA 1
ATOM 1730 C C . LYS A 1 217 ? 11.414 -11.495 22.940 1.00 86.75 217 LYS A C 1
ATOM 1732 O O . LYS A 1 217 ? 10.712 -12.309 23.535 1.00 86.75 217 LYS A O 1
ATOM 1737 N N . THR A 1 218 ? 11.864 -11.693 21.707 1.00 83.62 218 THR A N 1
ATOM 1738 C CA . THR A 1 218 ? 11.740 -12.961 20.983 1.00 83.62 218 THR A CA 1
ATOM 1739 C C . THR A 1 218 ? 13.121 -13.520 20.666 1.00 83.62 218 THR A C 1
ATOM 1741 O O . THR A 1 218 ? 14.121 -12.808 20.724 1.00 83.62 218 THR A O 1
ATOM 1744 N N . MET A 1 219 ? 13.187 -14.802 20.322 1.00 85.38 219 MET A N 1
ATOM 1745 C CA . MET A 1 219 ? 14.425 -15.480 19.947 1.00 85.38 219 MET A CA 1
ATOM 1746 C C . MET A 1 219 ? 14.230 -16.184 18.608 1.00 85.38 219 MET A C 1
ATOM 1748 O O . MET A 1 219 ? 13.218 -16.855 18.401 1.00 85.38 219 MET A O 1
ATOM 1752 N N . ASN A 1 220 ? 15.183 -16.034 17.691 1.00 80.19 220 ASN A N 1
ATOM 1753 C CA . ASN A 1 220 ? 15.218 -16.844 16.479 1.00 80.19 220 ASN A CA 1
ATOM 1754 C C . ASN A 1 220 ? 15.610 -18.271 16.865 1.00 80.19 220 ASN A C 1
ATOM 1756 O O . ASN A 1 220 ? 16.674 -18.502 17.432 1.00 80.19 220 ASN A O 1
ATOM 1760 N N . SER A 1 221 ? 14.739 -19.229 16.558 1.00 82.50 221 SER A N 1
ATOM 1761 C CA . SER A 1 221 ? 14.918 -20.631 16.938 1.00 82.50 221 SER A CA 1
ATOM 1762 C C . SER A 1 221 ? 16.092 -21.323 16.238 1.00 82.50 221 SER A C 1
ATOM 1764 O O . SER A 1 221 ? 16.542 -22.361 16.711 1.00 82.50 221 SER A O 1
ATOM 1766 N N . LEU A 1 222 ? 16.590 -20.770 15.126 1.00 81.44 222 LEU A N 1
ATOM 1767 C CA . LEU A 1 222 ? 17.711 -21.313 14.357 1.00 81.44 222 LEU A CA 1
ATOM 1768 C C . LEU A 1 222 ? 19.056 -20.713 14.779 1.00 81.44 222 LEU 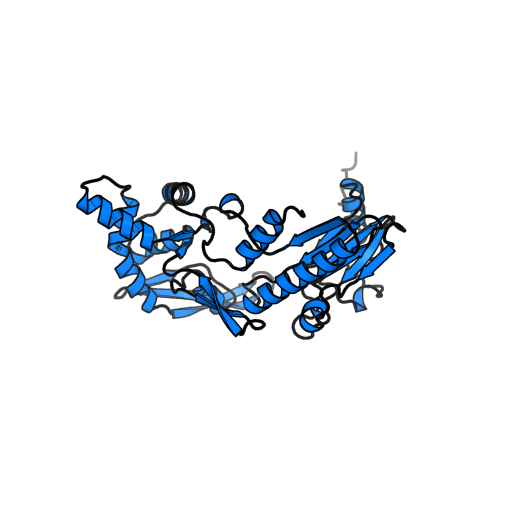A C 1
ATOM 1770 O O . LEU A 1 222 ? 20.057 -21.424 14.788 1.00 81.44 222 LEU A O 1
ATOM 1774 N N . THR A 1 223 ? 19.096 -19.419 15.111 1.00 89.12 223 THR A N 1
ATOM 1775 C CA . THR A 1 223 ? 20.349 -18.707 15.435 1.00 89.12 223 THR A CA 1
ATOM 1776 C C . THR A 1 223 ? 20.537 -18.435 16.928 1.00 89.12 223 THR A C 1
ATOM 1778 O O . THR A 1 223 ? 21.626 -18.039 17.332 1.00 89.12 223 THR A O 1
ATOM 1781 N N . ASN A 1 224 ? 19.500 -18.632 17.753 1.00 87.44 224 ASN A N 1
ATOM 1782 C CA . ASN A 1 224 ? 19.410 -18.201 19.158 1.00 87.44 224 ASN A CA 1
ATOM 1783 C C . ASN A 1 224 ? 19.601 -16.692 19.381 1.00 87.44 224 ASN A C 1
ATOM 1785 O O . ASN A 1 224 ? 19.715 -16.234 20.520 1.00 87.44 224 ASN A O 1
ATOM 1789 N N . GLU A 1 225 ? 19.611 -15.902 18.310 1.00 89.12 225 GLU A N 1
ATOM 1790 C CA . GLU A 1 225 ? 19.708 -14.455 18.406 1.00 89.12 225 GLU A CA 1
ATOM 1791 C C . GLU A 1 225 ? 18.398 -13.895 18.970 1.00 89.12 225 GLU A C 1
ATOM 1793 O O . GLU A 1 225 ? 17.299 -14.331 18.600 1.00 89.12 225 GLU A O 1
ATOM 1798 N N . LYS A 1 226 ? 18.520 -12.966 19.920 1.00 85.94 226 LYS A N 1
ATOM 1799 C CA . LYS A 1 226 ? 17.382 -12.310 20.560 1.00 85.94 226 LYS A CA 1
ATOM 1800 C C . LYS A 1 226 ? 17.100 -10.997 19.856 1.00 85.94 226 LYS A C 1
ATOM 1802 O O . LYS A 1 226 ? 18.022 -10.233 19.597 1.00 85.94 226 LYS A O 1
ATOM 1807 N N . TYR A 1 227 ? 15.825 -10.736 19.618 1.00 88.00 227 TYR A N 1
ATOM 1808 C CA . TYR A 1 227 ? 15.370 -9.505 18.994 1.00 88.00 227 TYR A CA 1
ATOM 1809 C C . TYR A 1 227 ? 14.239 -8.916 19.808 1.00 88.00 227 TYR A C 1
ATOM 1811 O O . TYR A 1 227 ? 13.394 -9.644 20.348 1.00 88.00 227 TYR A O 1
ATOM 1819 N N . ASP A 1 228 ? 14.207 -7.596 19.832 1.00 91.00 228 ASP A N 1
ATOM 1820 C CA . ASP A 1 228 ? 13.109 -6.873 20.431 1.00 91.00 228 ASP A CA 1
ATOM 1821 C C . ASP A 1 228 ? 11.928 -6.872 19.458 1.00 91.00 228 ASP A C 1
ATOM 1823 O O . ASP A 1 228 ? 12.052 -6.772 18.231 1.00 91.00 228 ASP A O 1
ATOM 1827 N N . LYS A 1 229 ? 10.754 -7.087 20.030 1.00 93.62 229 LYS A N 1
ATOM 1828 C CA . LYS A 1 229 ? 9.461 -6.989 19.381 1.00 93.62 229 LYS A CA 1
ATOM 1829 C C . LYS A 1 229 ? 8.604 -6.045 20.189 1.00 93.62 229 LYS A C 1
ATOM 1831 O O . LYS A 1 229 ? 8.764 -5.914 21.396 1.00 93.62 229 LYS A O 1
ATOM 1836 N N . PHE A 1 230 ? 7.656 -5.424 19.522 1.00 95.00 230 PHE A N 1
ATOM 1837 C CA . PHE A 1 230 ? 6.814 -4.406 20.114 1.00 95.00 230 PHE A CA 1
ATOM 1838 C C . PHE A 1 230 ? 5.357 -4.794 19.943 1.00 95.00 230 PHE A C 1
ATOM 1840 O O . PHE A 1 230 ? 4.993 -5.443 18.963 1.00 95.00 230 PHE A O 1
ATOM 1847 N N . ARG A 1 231 ? 4.513 -4.406 20.894 1.00 95.25 231 ARG A N 1
ATOM 1848 C CA . ARG A 1 231 ? 3.067 -4.600 20.791 1.00 95.25 231 ARG A CA 1
ATOM 1849 C C . ARG A 1 231 ? 2.330 -3.419 21.396 1.00 95.25 231 ARG A C 1
ATOM 1851 O O . ARG A 1 231 ? 2.820 -2.802 22.338 1.00 95.25 231 ARG A O 1
ATOM 1858 N N . LEU A 1 232 ? 1.148 -3.120 20.869 1.00 97.00 232 LEU A N 1
ATOM 1859 C CA . LEU A 1 232 ? 0.260 -2.121 21.449 1.00 97.00 232 LEU A CA 1
ATOM 1860 C C . LEU A 1 232 ? -0.438 -2.682 22.696 1.00 97.00 232 LEU A C 1
ATOM 1862 O O . LEU A 1 232 ? -0.906 -3.825 22.707 1.00 97.00 232 LEU A O 1
ATOM 1866 N N . MET A 1 233 ? -0.525 -1.869 23.742 1.00 97.38 233 MET A N 1
ATOM 1867 C CA . MET A 1 233 ? -1.270 -2.157 24.962 1.00 97.38 233 MET A CA 1
ATOM 1868 C C . MET A 1 233 ? -2.145 -0.952 25.318 1.00 97.38 233 MET A C 1
ATOM 1870 O O . MET A 1 233 ? -1.703 0.186 25.197 1.00 97.38 233 MET A O 1
ATOM 1874 N N . VAL A 1 234 ? -3.380 -1.205 25.744 1.00 97.88 234 VAL A N 1
ATOM 1875 C CA . VAL A 1 234 ? -4.304 -0.193 26.278 1.00 97.88 234 VAL A CA 1
ATOM 1876 C C . VAL A 1 234 ? -4.829 -0.619 27.645 1.00 97.88 234 VAL A C 1
ATOM 1878 O O . VAL A 1 234 ? -4.986 -1.811 27.927 1.00 97.88 234 VAL A O 1
ATOM 1881 N N . THR A 1 235 ? -5.132 0.356 28.491 1.00 97.75 235 THR A N 1
ATOM 1882 C CA . THR A 1 235 ? -5.593 0.155 29.863 1.00 97.75 235 THR A CA 1
ATOM 1883 C C . THR A 1 235 ? -7.075 0.503 29.990 1.00 97.75 235 THR A C 1
ATOM 1885 O O . THR A 1 235 ? -7.504 1.597 29.635 1.00 97.75 235 THR A O 1
ATOM 1888 N N . LYS A 1 236 ? -7.872 -0.422 30.534 1.00 96.69 236 LYS A N 1
ATOM 1889 C CA . LYS A 1 236 ? -9.290 -0.211 30.864 1.00 96.69 236 LYS A CA 1
ATOM 1890 C C . LYS A 1 236 ? -9.524 -0.575 32.330 1.00 96.69 236 LYS A C 1
ATOM 1892 O O . LYS A 1 236 ? -9.590 -1.756 32.677 1.00 96.69 236 LYS A O 1
ATOM 1897 N N . GLY A 1 237 ? -9.639 0.437 33.191 1.00 93.94 237 GLY A N 1
ATOM 1898 C CA . GLY A 1 237 ? -9.613 0.236 34.643 1.00 93.94 237 GLY A CA 1
ATOM 1899 C C . GLY A 1 237 ? -8.287 -0.404 35.063 1.00 93.94 237 GLY A C 1
ATOM 1900 O O . GLY A 1 237 ? -7.226 0.091 34.704 1.00 93.94 237 GLY A O 1
ATOM 1901 N N . GLU A 1 238 ? -8.339 -1.542 35.753 1.00 93.75 238 GLU A N 1
ATOM 1902 C CA . GLU A 1 238 ? -7.143 -2.311 36.142 1.00 93.75 238 GLU A CA 1
ATOM 1903 C C . GLU A 1 238 ? -6.670 -3.302 35.061 1.00 93.75 238 GLU A C 1
ATOM 1905 O O . GLU A 1 238 ? -5.625 -3.942 35.194 1.00 93.75 238 GLU A O 1
ATOM 1910 N N . ARG A 1 239 ? -7.437 -3.475 33.975 1.00 96.19 239 ARG A N 1
ATOM 1911 C CA . ARG A 1 239 ? -7.135 -4.467 32.938 1.00 96.19 239 ARG A CA 1
ATOM 1912 C C . ARG A 1 239 ? -6.174 -3.898 31.903 1.00 96.19 239 ARG A C 1
ATOM 1914 O O . ARG A 1 239 ? -6.458 -2.877 31.279 1.00 96.19 239 ARG A O 1
ATOM 1921 N N . ARG A 1 240 ? -5.096 -4.640 31.644 1.00 97.19 240 ARG A N 1
ATOM 1922 C CA . ARG A 1 240 ? -4.172 -4.422 30.523 1.00 97.19 240 ARG A CA 1
ATOM 1923 C C . ARG A 1 240 ? -4.602 -5.267 29.328 1.00 97.19 240 ARG A C 1
ATOM 1925 O O . ARG A 1 240 ? -4.774 -6.480 29.457 1.00 97.19 240 ARG A O 1
ATOM 1932 N N . ILE A 1 241 ? -4.795 -4.639 28.175 1.00 97.88 241 ILE A N 1
ATOM 1933 C CA . ILE A 1 241 ? -5.317 -5.279 26.966 1.00 97.88 241 ILE A CA 1
ATOM 1934 C C . ILE A 1 241 ? -4.284 -5.138 25.852 1.00 97.88 241 ILE A C 1
ATOM 1936 O O . ILE A 1 241 ? -3.980 -4.035 25.411 1.00 97.88 241 ILE A O 1
ATOM 1940 N N . HIS A 1 242 ? -3.765 -6.265 25.366 1.00 97.00 242 HIS A N 1
ATOM 1941 C CA . HIS A 1 242 ? -2.840 -6.282 24.234 1.00 97.00 242 HIS A CA 1
ATOM 1942 C C . HIS A 1 242 ? -3.592 -6.318 22.903 1.00 97.00 242 HIS A C 1
ATOM 1944 O O . HIS A 1 242 ? -4.417 -7.214 22.674 1.00 97.00 242 HIS A O 1
ATOM 1950 N N . LEU A 1 243 ? -3.249 -5.394 22.012 1.00 97.19 243 LEU A N 1
ATOM 1951 C CA . LEU A 1 243 ? -3.848 -5.230 20.691 1.00 97.19 243 LEU A CA 1
ATOM 1952 C C . LEU A 1 243 ? -2.828 -5.544 19.587 1.00 97.19 243 LEU A C 1
ATOM 1954 O O . LEU A 1 243 ? -1.619 -5.388 19.775 1.00 97.19 243 LEU A O 1
ATOM 1958 N N . GLY A 1 244 ? -3.306 -6.039 18.447 1.00 94.69 244 GLY A N 1
ATOM 1959 C CA . GLY A 1 244 ? -2.488 -6.345 17.278 1.00 94.69 244 GLY A CA 1
ATOM 1960 C C . GLY A 1 244 ? -1.512 -7.501 17.501 1.00 94.69 244 GLY A C 1
ATOM 1961 O O . GLY A 1 244 ? -1.607 -8.258 18.476 1.00 94.69 244 GLY A O 1
ATOM 1962 N N . LYS A 1 245 ? -0.563 -7.653 16.575 1.00 92.06 245 LYS A N 1
ATOM 1963 C CA . LYS A 1 245 ? 0.522 -8.644 16.639 1.00 92.06 245 LYS A CA 1
ATOM 1964 C C . LYS A 1 245 ? 1.820 -8.011 17.153 1.00 92.06 245 LYS A C 1
ATOM 1966 O O . LYS A 1 245 ? 1.907 -6.802 17.325 1.00 92.06 245 LYS A O 1
ATOM 1971 N N . ASN A 1 246 ? 2.822 -8.852 17.394 1.00 91.69 246 ASN A N 1
ATOM 1972 C CA . ASN A 1 246 ? 4.172 -8.398 17.713 1.00 91.69 246 ASN A CA 1
ATOM 1973 C C . ASN A 1 246 ? 4.867 -7.877 16.443 1.00 91.69 246 ASN A C 1
ATOM 1975 O O . ASN A 1 246 ? 5.093 -8.655 15.512 1.00 91.69 246 ASN A O 1
ATOM 1979 N N . GLU A 1 247 ? 5.250 -6.604 16.426 1.00 92.25 247 GLU A N 1
ATOM 1980 C CA . GLU A 1 247 ? 5.944 -5.948 15.311 1.00 92.25 247 GLU A CA 1
ATOM 1981 C C . GLU A 1 247 ? 7.437 -5.764 15.592 1.00 92.25 247 GLU A C 1
ATOM 1983 O O . GLU A 1 247 ? 7.886 -5.818 16.734 1.00 92.25 247 GLU A O 1
ATOM 1988 N N . SER A 1 248 ? 8.237 -5.582 14.540 1.00 88.94 248 SER A N 1
ATOM 1989 C CA . SER A 1 248 ? 9.666 -5.243 14.664 1.00 88.94 248 SER A CA 1
ATOM 1990 C C . SER A 1 248 ? 9.932 -3.762 14.921 1.00 88.94 248 SER A C 1
ATOM 1992 O O . SER A 1 248 ? 11.041 -3.427 15.311 1.00 88.94 248 SER A O 1
ATOM 1994 N N . ASP A 1 249 ? 8.947 -2.893 14.694 1.00 88.12 249 ASP A N 1
ATOM 1995 C CA . ASP A 1 249 ? 9.071 -1.447 14.869 1.00 88.12 249 ASP A CA 1
ATOM 1996 C C . ASP A 1 249 ? 7.894 -0.933 15.717 1.00 88.12 249 ASP A C 1
ATOM 1998 O O . ASP A 1 249 ? 6.741 -1.271 15.410 1.00 88.12 249 ASP A O 1
ATOM 2002 N N . PRO A 1 250 ? 8.143 -0.122 16.762 1.00 89.38 250 PRO A N 1
ATOM 2003 C CA . PRO A 1 250 ? 7.094 0.512 17.557 1.00 89.38 250 PRO A CA 1
ATOM 2004 C C . PRO A 1 250 ? 6.052 1.287 16.738 1.00 89.38 250 PRO A C 1
ATOM 2006 O O . PRO A 1 250 ? 4.878 1.310 17.114 1.00 89.38 250 PRO A O 1
ATOM 2009 N N . ALA A 1 251 ? 6.446 1.918 15.628 1.00 87.12 251 ALA A N 1
ATOM 2010 C CA . ALA A 1 251 ? 5.549 2.711 14.792 1.00 87.12 251 ALA A CA 1
ATOM 2011 C C . ALA A 1 251 ? 4.466 1.842 14.131 1.00 87.12 251 ALA A C 1
ATOM 2013 O O . ALA A 1 251 ? 3.294 2.229 14.089 1.00 87.12 251 ALA A O 1
ATOM 2014 N N . PHE A 1 252 ? 4.819 0.626 13.696 1.00 88.75 252 PHE A N 1
ATOM 2015 C CA . PHE A 1 252 ? 3.861 -0.304 13.088 1.00 88.75 252 PHE A CA 1
ATOM 2016 C C . PHE A 1 252 ? 2.801 -0.795 14.075 1.00 88.75 252 PHE A C 1
ATOM 2018 O O . PHE A 1 252 ? 1.680 -1.079 13.662 1.00 88.75 252 PHE A O 1
ATOM 2025 N N . CYS A 1 253 ? 3.103 -0.823 15.376 1.00 92.00 253 CYS A N 1
ATOM 2026 C CA . CYS A 1 253 ? 2.126 -1.193 16.400 1.00 92.00 253 CYS A CA 1
ATOM 2027 C C . CYS A 1 253 ? 0.964 -0.198 16.496 1.00 92.00 253 CYS A C 1
ATOM 2029 O O . CYS A 1 253 ? -0.161 -0.606 16.774 1.00 92.00 253 CYS A O 1
ATOM 2031 N N . ARG A 1 254 ? 1.230 1.103 16.300 1.00 91.06 254 ARG A N 1
ATOM 2032 C CA . ARG A 1 254 ? 0.208 2.161 16.401 1.00 91.06 254 ARG A CA 1
ATOM 2033 C C . ARG A 1 254 ? -0.549 2.371 15.096 1.00 91.06 254 ARG A C 1
ATOM 2035 O O . ARG A 1 254 ? -1.702 2.784 15.134 1.00 91.06 254 ARG A O 1
ATOM 2042 N N . TYR A 1 255 ? 0.079 2.074 13.960 1.00 89.31 255 TYR A N 1
ATOM 2043 C CA . TYR A 1 255 ? -0.445 2.401 12.634 1.00 89.31 255 TYR A CA 1
ATOM 2044 C C . TYR A 1 255 ? -1.906 1.952 12.391 1.00 89.31 255 TYR A C 1
ATOM 2046 O O . TYR A 1 255 ? -2.705 2.794 11.987 1.00 89.31 255 TYR A O 1
ATOM 2054 N N . PRO A 1 256 ? -2.327 0.702 12.690 1.00 92.25 256 PRO A N 1
ATOM 2055 C CA . PRO A 1 256 ? -3.718 0.280 12.475 1.00 92.25 256 PRO A CA 1
ATOM 2056 C C . PRO A 1 256 ? -4.739 0.943 13.413 1.00 92.25 256 PRO A C 1
ATOM 2058 O O . PRO A 1 256 ? -5.937 0.850 13.166 1.00 92.25 256 PRO A O 1
ATOM 2061 N N . TYR A 1 257 ? -4.267 1.569 14.493 1.00 95.19 257 TYR A N 1
ATOM 2062 C CA . TYR A 1 257 ? -5.061 2.102 15.600 1.00 95.19 257 TYR A CA 1
ATOM 2063 C C . TYR A 1 257 ? -5.074 3.634 15.650 1.00 95.19 257 TYR A C 1
ATOM 2065 O O . TYR A 1 257 ? -5.514 4.220 16.638 1.00 95.19 257 TYR A O 1
ATOM 2073 N N . ASN A 1 258 ? -4.569 4.293 14.606 1.00 91.56 258 ASN A N 1
ATOM 2074 C CA . ASN A 1 258 ? -4.673 5.736 14.467 1.00 91.56 258 ASN A CA 1
ATOM 2075 C C . ASN A 1 258 ? -6.029 6.095 13.851 1.00 91.56 258 ASN A C 1
ATOM 2077 O O . ASN A 1 258 ? -6.235 5.887 12.657 1.00 91.56 258 ASN A O 1
ATOM 2081 N N . PHE A 1 259 ? -6.934 6.637 14.663 1.00 94.44 259 PHE A N 1
ATOM 2082 C CA . PHE A 1 259 ? -8.276 7.028 14.221 1.00 94.44 259 PHE A CA 1
ATOM 2083 C C . PHE A 1 259 ? -8.399 8.509 13.880 1.00 94.44 259 PHE A C 1
ATOM 2085 O O . PHE A 1 259 ? -9.479 8.949 13.514 1.00 94.44 259 PHE A O 1
ATOM 2092 N N . SER A 1 260 ? -7.319 9.281 13.970 1.00 94.44 260 SER A N 1
ATOM 2093 C CA . SER A 1 260 ? -7.343 10.696 13.610 1.00 94.44 260 SER A CA 1
ATOM 2094 C C . SER A 1 260 ? -7.442 10.877 12.096 1.00 94.44 260 SER A C 1
ATOM 2096 O O . SER A 1 260 ? -6.917 10.068 11.327 1.00 94.44 260 SER A O 1
ATOM 2098 N N . ALA A 1 261 ? -8.068 11.969 11.657 1.00 94.88 261 ALA A N 1
ATOM 2099 C CA . ALA A 1 261 ? -7.888 12.436 10.287 1.00 94.88 261 ALA A CA 1
ATOM 2100 C C . ALA A 1 261 ? -6.414 12.803 10.047 1.00 94.88 261 ALA A C 1
ATOM 2102 O O . ALA A 1 261 ? -5.727 13.257 10.966 1.00 94.88 261 ALA A O 1
ATOM 2103 N N . ASP A 1 262 ? -5.944 12.637 8.812 1.00 92.62 262 ASP A N 1
ATOM 2104 C CA . ASP A 1 262 ? -4.562 12.950 8.452 1.00 92.62 262 ASP A CA 1
ATOM 2105 C C . ASP A 1 262 ? -4.458 13.649 7.093 1.00 92.62 262 ASP A C 1
ATOM 2107 O O . ASP A 1 262 ? -5.325 13.539 6.217 1.00 92.62 262 ASP A O 1
ATOM 2111 N N . THR A 1 263 ? -3.367 14.391 6.935 1.00 94.12 263 THR A N 1
ATOM 2112 C CA . THR A 1 263 ? -3.003 15.124 5.724 1.00 94.12 263 THR A CA 1
ATOM 2113 C C . THR A 1 263 ? -1.530 14.900 5.426 1.00 94.12 263 THR A C 1
ATOM 2115 O O . THR A 1 263 ? -0.712 14.842 6.342 1.00 94.12 263 THR A O 1
ATOM 2118 N N . TYR A 1 264 ? -1.158 14.876 4.150 1.00 92.50 264 TYR A N 1
ATOM 2119 C CA . TYR A 1 264 ? 0.247 14.988 3.767 1.00 92.50 264 TYR A CA 1
ATOM 2120 C C . TYR A 1 264 ? 0.531 16.385 3.214 1.00 92.50 264 TYR A C 1
ATOM 2122 O O . TYR A 1 264 ? -0.348 17.010 2.619 1.00 92.50 264 TYR A O 1
ATOM 2130 N N . LEU A 1 265 ? 1.747 16.886 3.441 1.00 92.75 265 LEU A N 1
ATOM 2131 C CA . LEU A 1 265 ? 2.218 18.114 2.807 1.00 92.75 265 LEU A CA 1
ATOM 2132 C C . LEU A 1 265 ? 2.699 17.782 1.398 1.00 92.75 265 LEU A C 1
ATOM 2134 O O . LEU A 1 265 ? 3.601 16.960 1.217 1.00 92.75 265 LEU A O 1
ATOM 2138 N N . ASP A 1 266 ? 2.092 18.427 0.419 1.00 89.75 266 ASP A N 1
ATOM 2139 C CA . ASP A 1 266 ? 2.528 18.369 -0.957 1.00 89.75 266 ASP A CA 1
ATOM 2140 C C . ASP A 1 266 ? 3.716 19.303 -1.177 1.00 89.75 266 ASP A C 1
ATOM 2142 O O . ASP A 1 266 ? 3.583 20.516 -1.060 1.00 89.75 266 ASP A O 1
ATOM 2146 N N . GLU A 1 267 ? 4.892 18.758 -1.473 1.00 85.25 267 GLU A N 1
ATOM 2147 C CA . GLU A 1 267 ? 6.106 19.570 -1.620 1.00 85.25 267 GLU A CA 1
ATOM 2148 C C . GLU A 1 267 ? 6.088 20.459 -2.873 1.00 85.25 267 GLU A C 1
ATOM 2150 O O . GLU A 1 267 ? 6.802 21.458 -2.916 1.00 85.25 267 GLU A O 1
ATOM 2155 N N . GLU A 1 268 ? 5.289 20.117 -3.889 1.00 83.00 268 GLU A N 1
ATOM 2156 C CA . GLU A 1 268 ? 5.228 20.875 -5.143 1.00 83.00 268 GLU A CA 1
ATOM 2157 C C . GLU A 1 268 ? 4.257 22.054 -5.039 1.00 83.00 268 GLU A C 1
ATOM 2159 O O . GLU A 1 268 ? 4.572 23.150 -5.501 1.00 83.00 268 GLU A O 1
ATOM 2164 N N . THR A 1 269 ? 3.085 21.844 -4.430 1.00 88.38 269 THR A N 1
ATOM 2165 C CA . THR A 1 269 ? 2.059 22.895 -4.290 1.00 88.38 269 THR A CA 1
ATOM 2166 C C . THR A 1 269 ? 2.098 23.609 -2.939 1.00 88.38 269 THR A C 1
ATOM 2168 O O . THR A 1 269 ? 1.494 24.669 -2.791 1.00 88.38 269 THR A O 1
ATOM 2171 N N . ASN A 1 270 ? 2.828 23.062 -1.961 1.00 91.38 270 ASN A N 1
ATOM 2172 C CA . ASN A 1 270 ? 2.857 23.500 -0.564 1.00 91.38 270 ASN A CA 1
ATOM 2173 C C . ASN A 1 270 ? 1.477 23.447 0.129 1.00 91.38 270 ASN A C 1
ATOM 2175 O O . ASN A 1 270 ? 1.217 24.166 1.096 1.00 91.38 270 ASN A O 1
ATOM 2179 N N . GLU A 1 271 ? 0.581 22.585 -0.357 1.00 94.00 271 GLU A N 1
ATOM 2180 C CA . GLU A 1 271 ? -0.759 22.384 0.197 1.00 94.00 271 GLU A CA 1
ATOM 2181 C C . GLU A 1 271 ? -0.816 21.141 1.093 1.00 94.00 271 GLU A C 1
ATOM 2183 O O . GLU A 1 271 ? -0.111 20.154 0.877 1.00 94.00 271 GLU A O 1
ATOM 2188 N N . ARG A 1 272 ? -1.691 21.158 2.106 1.00 94.62 272 ARG A N 1
ATOM 2189 C CA . ARG A 1 272 ? -1.984 19.966 2.915 1.00 94.62 272 ARG A CA 1
ATOM 2190 C C . ARG A 1 272 ? -3.170 19.230 2.315 1.00 94.62 272 ARG A C 1
ATOM 2192 O O . ARG A 1 272 ? -4.296 19.714 2.387 1.00 94.62 272 ARG A O 1
ATOM 2199 N N . ILE A 1 273 ? -2.918 18.054 1.757 1.00 94.44 273 ILE A N 1
ATOM 2200 C CA . ILE A 1 273 ? -3.938 17.256 1.079 1.00 94.44 273 ILE A CA 1
ATOM 2201 C C . ILE A 1 273 ? -4.437 16.160 2.032 1.00 94.44 273 ILE A C 1
ATOM 2203 O O . ILE A 1 273 ? -3.619 15.398 2.560 1.00 94.44 273 ILE A O 1
ATOM 2207 N N . PRO A 1 274 ? -5.760 16.048 2.262 1.00 94.62 274 PRO A N 1
ATOM 2208 C CA . PRO A 1 274 ? -6.342 14.983 3.073 1.00 94.62 274 PRO A CA 1
ATOM 2209 C C . PRO A 1 274 ? -6.001 13.586 2.545 1.00 94.62 274 PRO A C 1
ATOM 2211 O O . PRO A 1 274 ? -6.157 13.295 1.357 1.00 94.62 274 PRO A O 1
ATOM 2214 N N . CYS A 1 275 ? -5.555 12.702 3.435 1.00 93.25 275 CYS A N 1
ATOM 2215 C CA . CYS A 1 275 ? -5.172 11.331 3.089 1.00 93.25 275 CYS A CA 1
ATOM 2216 C C . CYS A 1 275 ? -5.761 10.257 4.007 1.00 93.25 275 CYS A C 1
ATOM 2218 O O . CYS A 1 275 ? -5.648 9.076 3.685 1.00 93.25 275 CYS A O 1
ATOM 2220 N N . GLN A 1 276 ? -6.406 10.652 5.104 1.00 92.31 276 GLN A N 1
ATOM 2221 C CA . GLN A 1 276 ? -7.125 9.753 5.996 1.00 92.31 276 GLN A CA 1
ATOM 2222 C C . GLN A 1 276 ? -8.319 10.48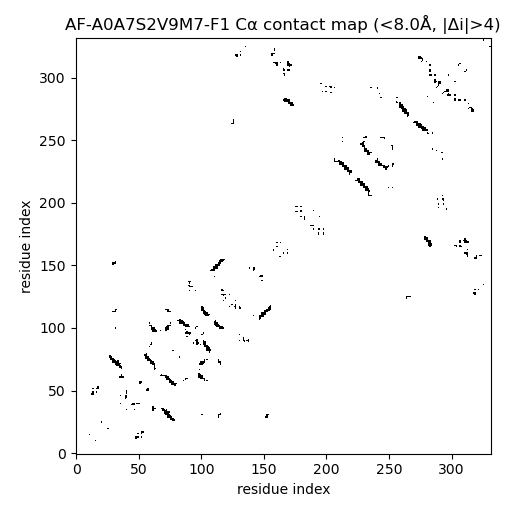3 6.613 1.00 92.31 276 GLN A C 1
ATOM 2224 O O . GLN A 1 276 ? -8.196 11.629 7.045 1.00 92.31 276 GLN A O 1
ATOM 2229 N N . GLU A 1 277 ? -9.470 9.814 6.662 1.00 94.44 277 GLU A N 1
ATOM 2230 C CA . GLU A 1 277 ? -10.639 10.290 7.406 1.00 94.44 277 GLU A CA 1
ATOM 2231 C C . GLU A 1 277 ? -10.572 9.833 8.862 1.00 94.44 277 GLU A C 1
ATOM 2233 O O . GLU A 1 277 ? -10.097 8.733 9.155 1.00 94.44 277 GLU A O 1
ATOM 2238 N N . GLU A 1 278 ? -11.098 10.663 9.761 1.00 95.75 278 GLU A N 1
ATOM 2239 C CA . GLU A 1 278 ? -11.268 10.296 11.166 1.00 95.75 278 GLU A CA 1
ATOM 2240 C C . GLU A 1 278 ? -12.199 9.081 11.303 1.00 95.75 278 GLU A C 1
ATOM 2242 O O . GLU A 1 278 ? -13.183 8.945 10.571 1.00 95.75 278 GLU A O 1
ATOM 2247 N N . ASP A 1 279 ? -11.893 8.201 12.258 1.00 96.94 279 ASP A N 1
ATOM 2248 C CA . ASP A 1 279 ? -12.705 7.041 12.629 1.00 96.94 279 ASP A CA 1
ATOM 2249 C C . ASP A 1 279 ? -13.042 6.111 11.429 1.00 96.94 279 ASP A C 1
ATOM 2251 O O . ASP A 1 279 ? -14.059 5.408 11.410 1.00 96.94 279 ASP A O 1
ATOM 2255 N N . SER A 1 280 ? -12.162 6.076 10.420 1.00 96.00 280 SER A N 1
ATOM 2256 C CA . SER A 1 280 ? -12.172 5.100 9.325 1.00 96.00 280 SER A CA 1
ATOM 2257 C C . SER A 1 280 ? -11.291 3.906 9.693 1.00 96.00 280 SER A C 1
ATOM 2259 O O . SER A 1 280 ? -10.063 3.981 9.646 1.00 96.00 280 SER A O 1
ATOM 2261 N N . VAL A 1 281 ? -11.911 2.785 10.065 1.00 97.19 281 VAL A N 1
ATOM 2262 C CA . VAL A 1 281 ? -11.233 1.676 10.758 1.00 97.19 281 VAL A CA 1
ATOM 2263 C C 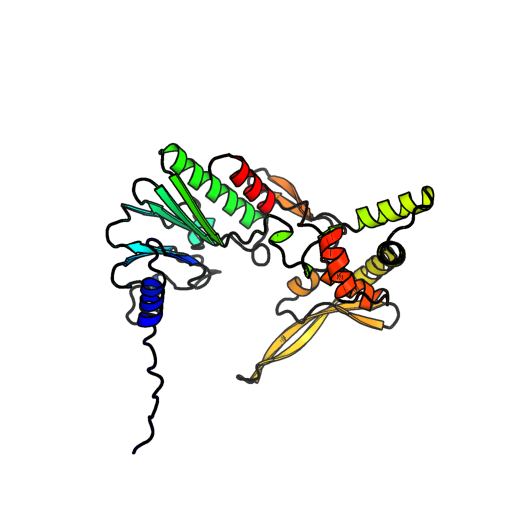. VAL A 1 281 ? -11.324 0.386 9.957 1.00 97.19 281 VAL A C 1
ATOM 2265 O O . VAL A 1 281 ? -12.381 0.045 9.430 1.00 97.19 281 VAL A O 1
ATOM 2268 N N . ARG A 1 282 ? -10.228 -0.378 9.886 1.00 97.50 282 ARG A N 1
ATOM 2269 C CA . ARG A 1 282 ? -10.246 -1.698 9.236 1.00 97.50 282 ARG A CA 1
ATOM 2270 C C . ARG A 1 282 ? -11.184 -2.659 9.962 1.00 97.50 282 ARG A C 1
ATOM 2272 O O . ARG A 1 282 ? -11.204 -2.671 11.191 1.00 97.50 282 ARG A O 1
ATOM 2279 N N . VAL A 1 283 ? -11.884 -3.521 9.224 1.00 98.44 283 VAL A N 1
ATOM 2280 C CA . VAL A 1 283 ? -12.819 -4.514 9.790 1.00 98.44 283 VAL A CA 1
ATOM 2281 C C . VAL A 1 283 ? -12.169 -5.353 10.893 1.00 98.44 283 VAL A C 1
ATOM 2283 O O . VAL A 1 283 ? -12.757 -5.513 11.959 1.00 98.44 283 VAL A O 1
ATOM 2286 N N . GLU A 1 284 ? -10.950 -5.854 10.681 1.00 98.06 284 GLU A N 1
ATOM 2287 C CA . GLU A 1 284 ? -10.240 -6.657 11.690 1.00 98.06 284 GLU A CA 1
ATOM 2288 C C . GLU A 1 284 ? -9.898 -5.875 12.961 1.00 98.06 284 GLU A C 1
ATOM 2290 O O . GLU A 1 284 ? -10.007 -6.413 14.060 1.00 98.06 284 GLU A O 1
ATOM 2295 N N . VAL A 1 285 ? -9.517 -4.604 12.813 1.00 98.25 285 VAL A N 1
ATOM 2296 C CA . VAL A 1 285 ? -9.165 -3.731 13.936 1.00 98.25 285 VAL A CA 1
ATOM 2297 C C . VAL A 1 285 ? -10.426 -3.414 14.724 1.00 98.25 285 VAL A C 1
ATOM 2299 O O . VAL A 1 285 ? -10.448 -3.550 15.944 1.00 98.25 285 VAL A O 1
ATOM 2302 N N . LEU A 1 286 ? -11.507 -3.064 14.025 1.00 98.25 286 LEU A N 1
ATOM 2303 C CA . LEU A 1 286 ? -12.793 -2.783 14.644 1.00 98.25 286 LEU A CA 1
ATOM 2304 C C . LEU A 1 286 ? -13.317 -4.005 15.407 1.00 98.25 286 LEU A C 1
ATOM 2306 O O . LEU A 1 286 ? -13.720 -3.886 16.562 1.00 98.25 286 LEU A O 1
ATOM 2310 N N . ALA A 1 287 ? -13.224 -5.193 14.806 1.00 98.56 287 ALA A N 1
ATOM 2311 C CA . ALA A 1 287 ? -13.575 -6.444 15.461 1.00 98.56 287 ALA A CA 1
ATOM 2312 C C . ALA A 1 287 ? -12.699 -6.719 16.687 1.00 98.56 287 ALA A C 1
ATOM 2314 O O . ALA A 1 287 ? -13.217 -7.112 17.730 1.00 98.56 287 ALA A O 1
ATOM 2315 N N . GLU A 1 288 ? -11.383 -6.515 16.606 1.00 98.62 288 GLU A N 1
ATOM 2316 C CA . GLU A 1 288 ? -10.482 -6.701 17.745 1.00 98.62 288 GLU A CA 1
ATOM 2317 C C . GLU A 1 288 ? -10.850 -5.782 18.920 1.00 98.62 288 GLU A C 1
ATOM 2319 O O . GLU A 1 288 ? -10.892 -6.243 20.064 1.00 98.62 288 GLU A O 1
ATOM 2324 N N . LEU A 1 289 ? -11.182 -4.518 18.648 1.00 98.62 289 LEU A N 1
ATOM 2325 C CA . LEU A 1 289 ? -11.606 -3.551 19.664 1.00 98.62 289 LEU A CA 1
ATOM 2326 C C . LEU A 1 289 ? -12.954 -3.931 20.280 1.00 98.62 289 LEU A C 1
ATOM 2328 O O . LEU A 1 289 ? -13.088 -3.937 21.505 1.00 98.62 289 LEU A O 1
ATOM 2332 N N . MET A 1 290 ? -13.931 -4.321 19.461 1.00 98.62 290 MET A N 1
ATOM 2333 C CA . MET A 1 290 ? -15.230 -4.787 19.955 1.00 98.62 290 MET A CA 1
ATOM 2334 C C . MET A 1 290 ? -15.069 -6.020 20.854 1.00 98.62 290 MET A C 1
ATOM 2336 O O . MET A 1 290 ? -15.577 -6.048 21.975 1.00 98.62 290 MET A O 1
ATOM 2340 N N . ASN A 1 291 ? -14.258 -6.988 20.429 1.00 98.31 291 ASN A N 1
ATOM 2341 C CA . ASN A 1 291 ? -13.979 -8.201 21.193 1.00 98.31 291 ASN A CA 1
ATOM 2342 C C . ASN A 1 291 ? -13.251 -7.914 22.516 1.00 98.31 291 ASN A C 1
ATOM 2344 O O . ASN A 1 291 ? -13.666 -8.381 23.577 1.00 98.31 291 ASN A O 1
ATOM 2348 N N . LYS A 1 292 ? -12.135 -7.178 22.467 1.00 98.19 292 LYS A N 1
ATOM 2349 C CA . LYS A 1 292 ? -11.208 -7.063 23.604 1.00 98.19 292 LYS A CA 1
ATOM 2350 C C . LYS A 1 292 ? -11.512 -5.894 24.532 1.00 98.19 292 LYS A C 1
ATOM 2352 O O . LYS A 1 292 ? -11.329 -6.035 25.741 1.00 98.19 292 LYS A O 1
ATOM 2357 N N . VAL A 1 293 ? -11.950 -4.760 23.984 1.00 97.81 293 VAL A N 1
ATOM 2358 C CA . VAL A 1 293 ? -12.214 -3.528 24.743 1.00 97.81 293 VAL A CA 1
ATOM 2359 C C . VAL A 1 293 ? -13.676 -3.470 25.167 1.00 97.81 293 VAL A C 1
ATOM 2361 O O . VAL A 1 293 ? -13.948 -3.365 26.365 1.00 97.81 293 VAL A O 1
ATOM 2364 N N . ALA A 1 294 ? -14.611 -3.597 24.222 1.00 97.62 294 ALA A N 1
ATOM 2365 C CA . ALA A 1 294 ? -16.044 -3.538 24.525 1.00 97.62 294 ALA A CA 1
ATOM 2366 C C . ALA A 1 294 ? -16.578 -4.835 25.161 1.00 97.62 294 ALA A C 1
ATOM 2368 O O . ALA A 1 294 ? -17.586 -4.807 25.862 1.00 97.62 294 ALA A O 1
ATOM 2369 N N . GLY A 1 295 ? -15.896 -5.970 24.960 1.00 97.06 295 GLY A N 1
ATOM 2370 C CA . GLY A 1 295 ? -16.365 -7.276 25.434 1.00 97.06 295 GLY A CA 1
ATOM 2371 C C . GLY A 1 295 ? -17.560 -7.805 24.636 1.00 97.06 295 GLY A C 1
ATOM 2372 O O . GLY A 1 295 ? -18.335 -8.609 25.150 1.00 97.06 295 GLY A O 1
ATOM 2373 N N . VAL A 1 296 ? -17.720 -7.341 23.394 1.00 97.94 296 VAL A N 1
ATOM 2374 C CA . VAL A 1 296 ? -18.788 -7.730 22.473 1.00 97.94 296 VAL A CA 1
ATOM 2375 C C . VAL A 1 296 ? -18.197 -8.645 21.397 1.00 97.94 296 VAL A C 1
ATOM 2377 O O . VAL A 1 296 ? -17.417 -8.168 20.570 1.00 97.94 296 VAL A O 1
ATOM 2380 N N . PRO A 1 297 ? -18.553 -9.943 21.380 1.00 97.00 297 PRO A N 1
ATOM 2381 C CA . PRO A 1 297 ? -17.999 -10.888 20.420 1.00 97.00 297 PRO A CA 1
ATOM 2382 C C . PRO A 1 297 ? -18.332 -10.521 18.971 1.00 97.00 297 PRO A C 1
ATOM 2384 O O . PRO A 1 297 ? -19.504 -10.441 18.606 1.00 97.00 297 PRO A O 1
ATOM 2387 N N . TRP A 1 298 ? -17.303 -10.317 18.153 1.00 97.94 298 TRP A N 1
ATOM 2388 C CA . TRP A 1 298 ? -17.380 -10.202 16.696 1.00 97.94 298 TRP A CA 1
ATOM 2389 C C . TRP A 1 298 ? -16.634 -11.385 16.086 1.00 97.94 298 TRP A C 1
ATOM 2391 O O . TRP A 1 298 ? -15.408 -11.346 15.931 1.00 97.94 298 TRP A O 1
ATOM 2401 N N . ASP A 1 299 ? -17.372 -12.453 15.792 1.00 97.38 299 ASP A N 1
ATOM 2402 C CA . ASP A 1 299 ? -16.847 -13.647 15.133 1.00 97.38 299 ASP A CA 1
ATOM 2403 C C . ASP A 1 299 ? -16.527 -13.398 13.649 1.00 97.38 299 ASP A C 1
ATOM 2405 O O . ASP A 1 299 ? -16.690 -12.298 13.118 1.00 97.38 299 ASP A O 1
ATOM 2409 N N . GLU A 1 300 ? -15.988 -14.412 12.972 1.00 97.38 300 GLU A N 1
ATOM 2410 C CA . GLU A 1 300 ? -15.579 -14.265 11.576 1.00 97.38 300 GLU A CA 1
ATOM 2411 C C . GLU A 1 300 ? -16.770 -14.084 10.622 1.00 97.38 300 GLU A C 1
ATOM 2413 O O . GLU A 1 300 ? -16.628 -13.402 9.606 1.00 97.38 300 GLU A O 1
ATOM 2418 N N . GLU A 1 301 ? -17.931 -14.662 10.937 1.00 98.06 301 GLU A N 1
ATOM 2419 C CA . GLU A 1 301 ? -19.132 -14.557 10.105 1.00 98.06 301 GLU A CA 1
ATOM 2420 C C . GLU A 1 301 ? -19.653 -13.120 10.096 1.00 98.06 301 GLU A C 1
ATOM 2422 O O . GLU A 1 301 ? -19.801 -12.530 9.023 1.00 98.06 301 GLU A O 1
ATOM 2427 N N . LEU A 1 302 ? -19.793 -12.508 11.275 1.00 98.31 302 LEU A N 1
ATOM 2428 C CA . LEU A 1 302 ? -20.176 -11.106 11.398 1.00 98.31 302 LEU A CA 1
ATOM 2429 C C . LEU A 1 302 ? -19.146 -10.177 10.744 1.00 98.31 302 LEU A C 1
ATOM 2431 O O . LEU A 1 302 ? -19.506 -9.233 10.042 1.00 98.31 302 LEU A O 1
ATOM 2435 N N . GLN A 1 303 ? -17.849 -10.442 10.930 1.00 98.38 303 GLN A N 1
ATOM 2436 C CA . GLN A 1 303 ? -16.811 -9.647 10.271 1.00 98.38 303 GLN A CA 1
ATOM 2437 C C . GLN A 1 303 ? -16.933 -9.712 8.741 1.00 98.38 303 GLN A C 1
ATOM 2439 O O . GLN A 1 303 ? -16.760 -8.691 8.074 1.00 98.38 303 GLN A O 1
ATOM 2444 N N . ARG A 1 304 ? -17.235 -10.887 8.171 1.00 97.88 304 ARG A N 1
ATOM 2445 C CA . ARG A 1 304 ? -17.476 -11.033 6.727 1.00 97.88 304 ARG A CA 1
ATOM 2446 C C . ARG A 1 304 ? -18.719 -10.266 6.306 1.00 97.88 304 ARG A C 1
ATOM 2448 O O . ARG A 1 304 ? -18.627 -9.503 5.349 1.00 97.88 304 ARG A O 1
ATOM 2455 N N . GLU A 1 305 ? -19.835 -10.413 7.020 1.00 97.81 305 GLU A N 1
ATOM 2456 C CA . GLU A 1 305 ? -21.061 -9.651 6.756 1.00 97.81 305 GLU A CA 1
ATOM 2457 C C . GLU A 1 305 ? -20.742 -8.155 6.655 1.00 97.81 305 GLU A C 1
ATOM 2459 O O . GLU A 1 305 ? -20.997 -7.541 5.617 1.00 97.81 305 GLU A O 1
ATOM 2464 N N . ILE A 1 306 ? -20.093 -7.587 7.676 1.00 98.12 306 ILE A N 1
ATOM 2465 C CA . ILE A 1 306 ? -19.713 -6.169 7.720 1.00 98.12 306 ILE A CA 1
ATOM 2466 C C . ILE A 1 306 ? -18.794 -5.805 6.546 1.00 98.12 306 ILE A C 1
ATOM 2468 O O . ILE A 1 306 ? -19.024 -4.803 5.866 1.00 98.12 306 ILE A O 1
ATOM 2472 N N . ALA A 1 307 ? -17.791 -6.634 6.251 1.00 97.69 307 ALA A N 1
ATOM 2473 C CA . ALA A 1 307 ? -16.821 -6.371 5.191 1.00 97.69 307 ALA A CA 1
ATOM 2474 C C . ALA A 1 307 ? -17.403 -6.352 3.769 1.00 97.69 307 ALA A C 1
ATOM 2476 O O . ALA A 1 307 ? -16.824 -5.723 2.878 1.00 97.69 307 ALA A O 1
ATOM 2477 N N . PHE A 1 308 ? -18.496 -7.078 3.530 1.00 96.69 308 PHE A N 1
ATOM 2478 C CA . PHE A 1 308 ? -19.156 -7.139 2.224 1.00 96.69 308 PHE A CA 1
ATOM 2479 C C . PHE A 1 308 ? -20.353 -6.193 2.100 1.00 96.69 308 PHE A C 1
ATOM 2481 O O . PHE A 1 308 ? -20.737 -5.879 0.978 1.00 96.69 308 PHE A O 1
ATOM 2488 N N . SER A 1 309 ? -20.919 -5.727 3.215 1.00 95.12 309 SER A N 1
ATOM 2489 C CA . SER A 1 309 ? -22.107 -4.862 3.209 1.00 95.12 309 SER A CA 1
ATOM 2490 C C . SER A 1 309 ? -21.826 -3.396 3.559 1.00 95.12 309 SER A C 1
ATOM 2492 O O . SER A 1 309 ? -22.538 -2.526 3.070 1.00 95.12 309 SER A O 1
ATOM 2494 N N . HIS A 1 310 ? -20.809 -3.106 4.380 1.00 96.00 310 HIS A N 1
ATOM 2495 C CA . HIS A 1 310 ? -20.575 -1.762 4.934 1.00 96.00 310 HIS A CA 1
ATOM 2496 C C . HIS A 1 310 ? -19.116 -1.290 4.870 1.00 96.00 310 HIS A C 1
ATOM 2498 O O . HIS A 1 310 ? -18.845 -0.135 5.198 1.00 96.00 310 HIS A O 1
ATOM 2504 N N . ALA A 1 311 ? -18.175 -2.153 4.475 1.00 97.25 311 ALA A N 1
ATOM 2505 C CA . ALA A 1 311 ? -16.770 -1.780 4.354 1.00 97.25 311 ALA A CA 1
ATOM 2506 C C . ALA A 1 311 ? -16.360 -1.500 2.902 1.00 97.25 311 ALA A C 1
ATOM 2508 O O . ALA A 1 311 ? -16.749 -2.219 1.980 1.00 97.25 311 ALA A O 1
ATOM 2509 N N . THR A 1 312 ? -15.512 -0.494 2.712 1.00 96.25 312 THR A N 1
ATOM 2510 C CA . THR A 1 312 ? -15.027 -0.042 1.401 1.00 96.25 312 THR A CA 1
ATOM 2511 C C . THR A 1 312 ? -13.499 0.027 1.363 1.00 96.25 312 THR A C 1
ATOM 2513 O O . THR A 1 312 ? -12.805 -0.264 2.341 1.00 96.25 312 THR A O 1
ATOM 2516 N N . GLU A 1 313 ? -12.932 0.401 0.221 1.00 94.69 313 GLU A N 1
ATOM 2517 C CA . GLU A 1 313 ? -11.603 1.006 0.178 1.00 94.69 313 GLU A CA 1
ATOM 2518 C C . GLU A 1 313 ? -11.562 2.330 0.970 1.00 94.69 313 GLU A C 1
ATOM 2520 O O . GLU A 1 313 ? -12.616 2.927 1.217 1.00 94.69 313 GLU A O 1
ATOM 2525 N N . PRO A 1 314 ? -10.370 2.833 1.350 1.00 91.56 314 PRO A N 1
ATOM 2526 C CA . PRO A 1 314 ? -10.244 4.185 1.887 1.00 91.56 314 PRO A CA 1
ATOM 2527 C C . PRO A 1 314 ? -10.813 5.219 0.908 1.00 91.56 314 PRO A C 1
ATOM 2529 O O . PRO A 1 314 ? -10.366 5.313 -0.245 1.00 91.56 314 PRO A O 1
ATOM 2532 N N . ARG A 1 315 ? -11.777 6.024 1.369 1.00 92.25 315 ARG A N 1
ATOM 2533 C CA . ARG A 1 315 ? -12.380 7.089 0.553 1.00 92.25 315 ARG A CA 1
ATOM 2534 C C . ARG A 1 315 ? -11.357 8.169 0.226 1.00 92.25 315 ARG A C 1
ATOM 2536 O O . ARG A 1 315 ? -11.199 8.510 -0.946 1.00 92.25 315 ARG A O 1
ATOM 2543 N N . LEU A 1 316 ? -10.593 8.618 1.221 1.00 93.31 316 LEU A N 1
ATOM 2544 C CA . LEU A 1 316 ? -9.435 9.489 1.022 1.00 93.31 316 LEU A CA 1
ATOM 2545 C C . LEU A 1 316 ? -8.178 8.648 0.795 1.00 93.31 316 LEU A C 1
ATOM 2547 O O . LEU A 1 316 ? -7.679 7.983 1.695 1.00 93.31 316 LEU A O 1
ATOM 2551 N N . SER A 1 317 ? -7.678 8.654 -0.439 1.00 93.06 317 SER A N 1
ATOM 2552 C CA . SER A 1 317 ? -6.396 8.045 -0.794 1.00 93.06 317 SER A CA 1
ATOM 2553 C C . SER A 1 317 ? -5.834 8.730 -2.044 1.00 93.06 317 SER A C 1
ATOM 2555 O O . SER A 1 317 ? -6.269 8.417 -3.156 1.00 93.06 317 SER A O 1
ATOM 2557 N N . PRO A 1 318 ? -4.866 9.652 -1.894 1.00 93.81 318 PRO A N 1
ATOM 2558 C CA . PRO A 1 318 ? -4.270 10.371 -3.021 1.00 93.81 318 PRO A CA 1
ATOM 2559 C C . PRO A 1 318 ? -3.681 9.444 -4.094 1.00 93.81 318 PRO A C 1
ATOM 2561 O O . PRO A 1 318 ? -3.862 9.673 -5.286 1.00 93.81 318 PRO A O 1
ATOM 2564 N N . ALA A 1 319 ? -3.055 8.333 -3.693 1.00 94.00 319 ALA A N 1
ATOM 2565 C CA . ALA A 1 319 ? -2.489 7.372 -4.641 1.00 94.00 319 ALA A CA 1
ATOM 2566 C C . ALA A 1 319 ? -3.579 6.624 -5.438 1.00 94.00 319 ALA A C 1
ATOM 2568 O O . ALA A 1 319 ? -3.426 6.375 -6.632 1.00 94.00 319 ALA A O 1
ATOM 2569 N N . ARG A 1 320 ? -4.708 6.297 -4.795 1.00 93.69 320 ARG A N 1
ATOM 2570 C CA . ARG A 1 320 ? -5.877 5.695 -5.457 1.00 93.69 320 ARG A CA 1
ATOM 2571 C C . ARG A 1 320 ? -6.560 6.682 -6.403 1.00 93.69 320 ARG A C 1
ATOM 2573 O O . ARG A 1 320 ? -6.993 6.280 -7.483 1.00 93.69 320 ARG A O 1
ATOM 2580 N N . ALA A 1 321 ? -6.653 7.954 -6.010 1.00 93.69 321 ALA A N 1
ATOM 2581 C CA . ALA A 1 321 ? -7.168 9.022 -6.863 1.00 93.69 321 ALA A CA 1
ATOM 2582 C C . ALA A 1 321 ? -6.311 9.156 -8.130 1.00 93.69 321 ALA A C 1
ATOM 2584 O O . ALA A 1 321 ? -6.850 9.052 -9.227 1.00 93.69 321 ALA A O 1
ATOM 2585 N N . TRP A 1 322 ? -4.983 9.200 -7.984 1.00 94.31 322 TRP A N 1
ATOM 2586 C CA . TRP A 1 322 ? -4.043 9.191 -9.110 1.00 94.31 322 TRP A CA 1
ATOM 2587 C C . TRP A 1 322 ? -4.246 7.992 -10.053 1.00 94.31 322 TRP A C 1
ATOM 2589 O O . TRP A 1 322 ? -4.305 8.158 -11.269 1.00 94.31 322 TRP A O 1
ATOM 2599 N N . LEU A 1 323 ? -4.415 6.778 -9.512 1.00 93.69 323 LEU A N 1
ATOM 2600 C CA . LEU A 1 323 ? -4.666 5.580 -10.328 1.00 93.69 323 LEU A CA 1
ATOM 2601 C C . LEU A 1 323 ? -6.019 5.646 -11.063 1.00 93.69 323 LEU A C 1
ATOM 2603 O O . LEU A 1 323 ? -6.152 5.171 -12.192 1.00 93.69 323 LEU A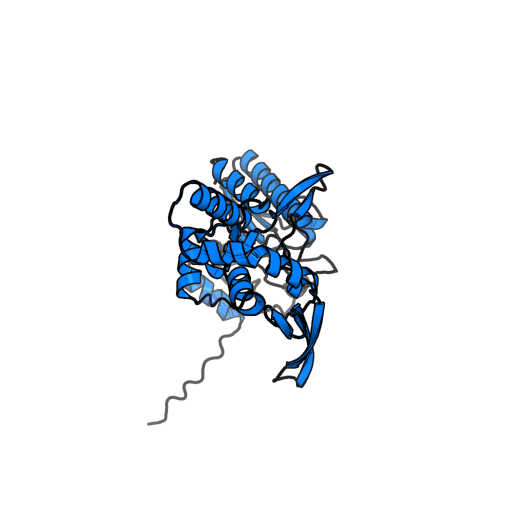 O 1
ATOM 2607 N N . THR A 1 324 ? -7.023 6.254 -10.428 1.00 92.81 324 THR A N 1
ATOM 2608 C CA . THR A 1 324 ? -8.350 6.466 -11.020 1.00 92.81 324 THR A CA 1
ATOM 2609 C C . THR A 1 324 ? -8.285 7.470 -12.166 1.00 92.81 324 THR A C 1
ATOM 2611 O O . THR A 1 324 ? -8.819 7.198 -13.236 1.00 92.81 324 THR A O 1
ATOM 2614 N N . GLU A 1 325 ? -7.591 8.592 -11.974 1.00 91.56 325 GLU A N 1
ATOM 2615 C CA . GLU A 1 325 ? -7.350 9.594 -13.018 1.00 91.56 325 GLU A CA 1
ATOM 2616 C C . GLU A 1 325 ? -6.605 8.987 -14.207 1.00 91.56 325 GLU A C 1
ATOM 2618 O O . GLU A 1 325 ? -7.036 9.147 -15.345 1.00 91.56 325 GLU A O 1
ATOM 2623 N N . LEU A 1 326 ? -5.555 8.201 -13.944 1.00 87.81 326 LEU A N 1
ATOM 2624 C CA . LEU A 1 326 ? -4.796 7.520 -14.991 1.00 87.81 326 LEU A CA 1
ATOM 2625 C C . LEU A 1 326 ? -5.679 6.590 -15.842 1.00 87.81 326 LEU A C 1
ATOM 2627 O O . LEU A 1 326 ? -5.474 6.501 -17.049 1.00 87.81 326 LEU A O 1
ATOM 2631 N N . SER A 1 327 ? -6.658 5.926 -15.221 1.00 79.31 327 SER A N 1
ATOM 2632 C CA . SER A 1 327 ? -7.595 5.019 -15.902 1.00 79.31 327 SER A CA 1
ATOM 2633 C C . SER A 1 327 ? -8.691 5.765 -16.674 1.00 79.31 327 SER A C 1
ATOM 2635 O O . SER A 1 327 ? -9.128 5.307 -17.727 1.00 79.31 327 SER A O 1
ATOM 2637 N N . ASN A 1 328 ? -9.145 6.907 -16.151 1.00 77.06 328 ASN A N 1
ATOM 2638 C CA . ASN A 1 328 ? -10.214 7.712 -16.745 1.00 77.06 328 ASN A CA 1
ATOM 2639 C C . ASN A 1 328 ? -9.736 8.592 -17.902 1.00 77.06 328 ASN A C 1
ATOM 2641 O O . ASN A 1 328 ? -10.542 8.925 -18.767 1.00 77.06 328 ASN A O 1
ATOM 2645 N N . ASP A 1 329 ? -8.444 8.923 -17.960 1.00 64.38 329 ASP A N 1
ATOM 2646 C CA . ASP A 1 329 ? -7.832 9.696 -19.049 1.00 64.38 329 ASP A CA 1
ATOM 2647 C C . ASP A 1 329 ? -7.902 8.978 -20.423 1.00 64.38 329 ASP A C 1
ATOM 2649 O O . ASP A 1 329 ? -7.272 9.436 -21.372 1.00 64.38 329 ASP A O 1
ATOM 2653 N N . GLY A 1 330 ? -8.620 7.848 -20.564 1.00 49.34 330 GLY A N 1
ATOM 2654 C CA . GLY A 1 330 ? -8.881 7.159 -21.841 1.00 49.34 330 GLY A CA 1
ATOM 2655 C C . GLY A 1 330 ? -7.618 6.732 -22.596 1.00 49.34 330 GLY A C 1
ATOM 2656 O O . GLY A 1 330 ? -7.659 6.493 -23.798 1.00 49.34 330 GLY A O 1
ATOM 2657 N N . THR A 1 331 ? -6.485 6.698 -21.897 1.00 46.03 331 THR A N 1
ATOM 2658 C CA . THR A 1 331 ? -5.134 6.567 -22.458 1.00 46.03 331 THR A CA 1
ATOM 2659 C C . THR A 1 331 ? -4.399 5.328 -21.940 1.00 46.03 331 THR A C 1
ATOM 2661 O O . THR A 1 331 ? -3.179 5.226 -22.114 1.00 46.03 331 THR A O 1
ATOM 2664 N N . VAL A 1 332 ? -5.119 4.410 -21.289 1.00 42.16 332 VAL A N 1
ATOM 2665 C CA . VAL A 1 332 ? -4.629 3.066 -20.943 1.00 42.16 332 VAL A CA 1
ATOM 2666 C C . VAL A 1 332 ? -4.941 2.107 -22.077 1.00 42.16 332 VAL A C 1
ATOM 2668 O O . VAL A 1 332 ? -6.117 2.084 -22.505 1.00 42.16 332 VAL A O 1
#

Organism: NCBI:txid265537

Mean predicted aligned error: 6.72 Å

Foldseek 3Di:
DDDPPPPVPPQQLLVVVLVVCVVVVDQKDKDKFPLDAPVLQPDPNNGSVVCDHPQKHKDWQAAQDPVQRSTMIMMMIHGPPQWPDKDLQLLVDCVQSNGRAWMWTHRPQAIEIRGDADACVVDPVLRRLSNLVSVVVSQVVVVVVNHQYHYDYHSNDDQKLVSDDLQQFWFQLVVLLVVVVVCVVVVHDDPPVSVLCNVCVVQLVVQLVQKDKDWDWDADPVPRDIAIWIWIWTDDPPDIFTDDDTHRDSVVRCVQVDQDWAWDQNPVVRDTATAAHGRTHGLNRSQRSCVTVVVHHDDPVNSNVCSVPRTMHGPRHSSSVSVVCVVVVVRD

Sequence (332 aa):
NPEKSSKKRKLHPASSLQNYFQRHQADIICLQEHKIQKQQLSNRSEPCQASNVPGYESFWSCCVHESFKGLNGVVTYAPSGTVLAADPAPLGSTELDNQGRCLMTDHGAFVVFNVYAPNAGGHPLSFKMKFLRALQQAMRRQREKNKAVILLGDLNISHKAGDIHWKHRFVHVPDILREVRAATAEQQTLPRWKHQLAQHWSEIKNVMETQEIIETKTMNSLTNEKYDKFRLMVTKGERRIHLGKNESDPAFCRYPYNFSADTYLDEETNERIPCQEEDSVRVEVLAELMNKVAGVPWDEELQREIAFSHATEPRLSPARAWLTELSNDGTV

pLDDT: mean 90.65, std 12.16, range [35.53, 98.81]

Solvent-accessible surface area (backbone atoms only — not comparable to full-atom values): 18577 Å² total; per-residue (Å²): 133,83,78,85,77,78,72,76,74,79,74,54,62,48,52,52,59,46,51,48,46,67,72,66,69,62,69,68,46,72,49,61,62,69,39,55,41,71,77,40,75,82,37,98,78,25,72,44,48,68,69,71,38,92,73,39,40,60,47,72,11,41,18,69,36,79,97,44,60,51,37,46,11,25,39,40,34,32,47,65,88,56,64,78,47,74,37,39,53,59,54,78,39,72,82,60,29,31,41,2,31,37,30,35,38,30,51,78,65,32,33,40,37,37,32,43,46,59,46,65,90,83,40,59,59,43,60,36,51,53,50,54,50,32,45,51,51,37,52,47,61,39,43,78,70,71,28,47,73,45,81,46,71,48,62,72,69,61,82,47,43,88,68,36,63,52,55,70,20,26,32,51,47,67,57,49,44,49,50,52,53,50,27,64,77,68,74,50,91,72,65,68,66,52,55,51,47,56,71,37,47,66,57,51,54,60,32,57,73,52,58,41,79,44,82,45,81,46,62,42,90,88,76,69,48,72,44,72,27,20,27,26,33,31,45,57,87,92,45,80,43,81,43,88,62,80,27,83,44,66,67,66,40,46,57,80,72,60,46,63,57,41,62,39,62,35,86,89,80,73,43,76,46,70,44,36,56,55,44,49,35,28,41,50,54,52,32,48,44,33,36,71,71,67,66,42,86,55,54,72,68,57,48,48,52,44,28,76,74,64,29,32,48,72,86,44,37,64,70,40,50,52,54,48,50,55,60,67,66,76,70,112

InterPro domains:
  IPR004808 AP endonuclease 1 [PS51435] (1-289)
  IPR004808 AP endonuclease 1 [PTHR22748] (9-186)
  IPR005135 Endonuclease/exonuclease/phosphatase [PF03372] (14-167)
  IPR020847 AP endonuclease 1, binding site [PS00726] (26-35)
  IPR036691 Endonuclease/exonuclease/phosphatase superfamily [G3DSA:3.60.10.10] (3-190)
  IPR036691 Endonuclease/exonuclease/phosphatase superfamily [SSF56219] (16-186)